Protein AF-A0A9P7MLF5-F1 (afdb_monomer_lite)

Structure (mmCIF, N/CA/C/O backbone):
data_AF-A0A9P7MLF5-F1
#
_entry.id   AF-A0A9P7MLF5-F1
#
loop_
_atom_site.group_PDB
_atom_site.id
_atom_site.type_symbol
_atom_site.label_atom_id
_atom_site.label_alt_id
_atom_site.label_comp_id
_atom_site.label_asym_id
_atom_site.label_entity_id
_atom_site.label_seq_id
_atom_site.pdbx_PDB_ins_code
_atom_site.Cartn_x
_atom_site.Cartn_y
_atom_site.Cartn_z
_atom_site.occupancy
_atom_site.B_iso_or_equiv
_atom_site.auth_seq_id
_atom_site.auth_comp_id
_atom_site.auth_asym_id
_atom_site.auth_atom_id
_atom_site.pdbx_PDB_model_num
ATOM 1 N N . MET A 1 1 ? 9.397 6.326 -0.509 1.00 71.06 1 MET A N 1
ATOM 2 C CA . MET A 1 1 ? 10.516 5.544 -1.077 1.00 71.06 1 MET A CA 1
ATOM 3 C C . MET A 1 1 ? 10.529 5.692 -2.581 1.00 71.06 1 MET A C 1
ATOM 5 O O . MET A 1 1 ? 9.468 5.916 -3.153 1.00 71.06 1 MET A O 1
ATOM 9 N N . GLY A 1 2 ? 11.718 5.651 -3.181 1.00 82.69 2 GLY A N 1
ATOM 10 C CA . GLY A 1 2 ? 11.909 5.789 -4.627 1.00 82.69 2 GLY A CA 1
ATOM 11 C C . GLY A 1 2 ? 11.682 4.491 -5.404 1.00 82.69 2 GLY A C 1
ATOM 12 O O . GLY A 1 2 ? 11.278 3.477 -4.840 1.00 82.69 2 GLY A O 1
ATOM 13 N N . GLU A 1 3 ? 11.962 4.553 -6.701 1.00 90.12 3 GLU A N 1
ATOM 14 C CA . GLU A 1 3 ? 11.941 3.413 -7.622 1.00 90.12 3 GLU A CA 1
ATOM 15 C C . GLU A 1 3 ? 13.164 2.504 -7.415 1.00 90.12 3 GLU A C 1
ATOM 17 O O . GLU A 1 3 ? 14.196 2.950 -6.905 1.00 90.12 3 GLU A O 1
ATOM 22 N N . VAL A 1 4 ? 13.046 1.236 -7.823 1.00 92.56 4 VAL A N 1
ATOM 23 C CA . VAL A 1 4 ? 14.168 0.288 -7.851 1.00 92.56 4 VAL A CA 1
ATOM 24 C C . VAL A 1 4 ? 14.971 0.516 -9.125 1.00 92.56 4 VAL A C 1
ATOM 26 O O . VAL A 1 4 ? 14.414 0.526 -10.224 1.00 92.56 4 VAL A O 1
ATOM 29 N N . CYS A 1 5 ? 16.282 0.682 -8.978 1.00 93.00 5 CYS A N 1
ATOM 30 C CA . CYS A 1 5 ? 17.206 0.802 -10.101 1.00 93.00 5 CYS A CA 1
ATOM 31 C C . CYS A 1 5 ? 18.042 -0.468 -10.253 1.00 93.00 5 CYS A C 1
ATOM 33 O O . CYS A 1 5 ? 18.137 -1.290 -9.346 1.00 93.00 5 CYS A O 1
ATOM 35 N N . VAL A 1 6 ? 18.660 -0.614 -11.421 1.00 93.94 6 VAL A N 1
ATOM 36 C CA . VAL A 1 6 ? 19.545 -1.734 -11.735 1.00 93.94 6 VAL A CA 1
ATOM 37 C C . VAL A 1 6 ? 20.962 -1.206 -11.907 1.00 93.94 6 VAL A C 1
ATOM 39 O O . VAL A 1 6 ? 21.232 -0.428 -12.828 1.00 93.94 6 VAL A O 1
ATOM 42 N N . THR A 1 7 ? 21.872 -1.670 -11.056 1.00 92.75 7 THR A N 1
ATOM 43 C CA . THR A 1 7 ? 23.307 -1.423 -11.164 1.00 92.75 7 THR A CA 1
ATOM 44 C C . THR A 1 7 ? 23.978 -2.591 -11.879 1.00 92.75 7 THR A C 1
ATOM 46 O O . THR A 1 7 ? 23.918 -3.741 -11.445 1.00 92.75 7 THR A O 1
ATOM 49 N N . TYR A 1 8 ? 24.645 -2.280 -12.988 1.00 93.44 8 TYR A N 1
ATOM 50 C CA . TYR A 1 8 ? 25.419 -3.224 -13.790 1.00 93.44 8 TYR A CA 1
ATOM 51 C C . TYR A 1 8 ? 26.762 -2.604 -14.188 1.00 93.44 8 TYR A C 1
ATOM 53 O O . TYR A 1 8 ? 26.965 -1.387 -14.100 1.00 93.44 8 TYR A O 1
ATOM 61 N N . ALA A 1 9 ? 27.702 -3.447 -14.615 1.00 92.25 9 ALA A N 1
ATOM 62 C CA . ALA A 1 9 ? 29.042 -3.005 -14.968 1.00 92.25 9 ALA A CA 1
ATOM 63 C C . ALA A 1 9 ? 29.028 -2.060 -16.179 1.00 92.25 9 ALA A C 1
ATOM 65 O O . ALA A 1 9 ? 28.171 -2.127 -17.064 1.00 92.25 9 ALA A O 1
ATOM 66 N N . ARG A 1 10 ? 30.014 -1.159 -16.248 1.00 91.38 10 ARG A N 1
ATOM 67 C CA . ARG A 1 10 ? 30.143 -0.242 -17.384 1.00 91.38 10 ARG A CA 1
ATOM 68 C C . ARG A 1 10 ? 30.296 -1.041 -18.682 1.00 91.38 10 ARG A C 1
ATOM 70 O O . ARG A 1 10 ? 31.186 -1.878 -18.800 1.00 91.38 10 ARG A O 1
ATOM 77 N N . ARG A 1 11 ? 29.472 -0.712 -19.683 1.00 89.12 11 ARG A N 1
ATOM 78 C CA . ARG A 1 11 ? 29.545 -1.332 -21.014 1.00 89.12 11 ARG A CA 1
ATOM 79 C C . ARG A 1 11 ? 30.960 -1.212 -21.589 1.00 89.12 11 ARG A C 1
ATOM 81 O O . ARG A 1 11 ? 31.536 -0.124 -21.572 1.00 89.12 11 ARG A O 1
ATOM 88 N N . ASN A 1 12 ? 31.459 -2.310 -22.153 1.00 90.19 12 ASN A N 1
ATOM 89 C CA . ASN A 1 12 ? 32.776 -2.432 -22.790 1.00 90.19 12 ASN A CA 1
ATOM 90 C C . ASN A 1 12 ? 33.989 -2.289 -21.846 1.00 90.19 12 ASN A C 1
ATOM 92 O O . ASN A 1 12 ? 35.092 -2.028 -22.325 1.00 90.19 12 ASN A O 1
ATOM 96 N N . ASP A 1 13 ? 33.821 -2.464 -20.531 1.00 94.69 13 ASP A N 1
ATOM 97 C CA . ASP A 1 13 ? 34.936 -2.513 -19.578 1.00 94.69 13 ASP A CA 1
ATOM 98 C C . ASP A 1 13 ? 35.000 -3.861 -18.846 1.00 94.69 13 ASP A C 1
ATOM 100 O O . ASP A 1 13 ? 34.416 -4.046 -17.778 1.00 94.69 13 ASP A O 1
ATOM 104 N N . VAL A 1 14 ? 35.785 -4.782 -19.409 1.00 93.69 14 VAL A N 1
ATOM 105 C CA . VAL A 1 14 ? 35.956 -6.155 -18.902 1.00 93.69 14 VAL A CA 1
ATOM 106 C C . VAL A 1 14 ? 36.469 -6.179 -17.459 1.00 93.69 14 VAL A C 1
ATOM 108 O O . VAL A 1 14 ? 36.126 -7.072 -16.690 1.00 93.69 14 VAL A O 1
ATOM 111 N N . LYS A 1 15 ? 37.283 -5.196 -17.048 1.00 94.94 15 LYS A N 1
ATOM 112 C CA . LYS A 1 15 ? 37.818 -5.165 -15.677 1.00 94.94 15 LYS A CA 1
ATOM 113 C C . LYS A 1 15 ? 36.719 -4.884 -14.659 1.00 94.94 15 LYS A C 1
ATOM 115 O O . LYS A 1 15 ? 36.704 -5.497 -13.596 1.00 94.94 15 LYS A O 1
ATOM 120 N N . SER A 1 16 ? 35.823 -3.962 -14.996 1.00 93.62 16 SER A N 1
ATOM 121 C CA . SER A 1 16 ? 34.679 -3.607 -14.158 1.00 93.62 16 SER A CA 1
ATOM 122 C C . SER A 1 16 ? 33.642 -4.729 -14.130 1.00 93.62 16 SER A C 1
ATOM 124 O O . SER A 1 16 ? 33.065 -4.985 -13.081 1.00 93.62 16 SER A O 1
ATOM 126 N N . GLU A 1 17 ? 33.442 -5.424 -15.252 1.00 92.31 17 GLU A N 1
ATOM 127 C CA . GLU A 1 17 ? 32.552 -6.586 -15.356 1.00 92.31 17 GLU A CA 1
ATOM 128 C C . GLU A 1 17 ? 32.994 -7.732 -14.444 1.00 92.31 17 GLU A C 1
ATOM 130 O O . GLU A 1 17 ? 32.223 -8.168 -13.595 1.00 92.31 17 GLU A O 1
ATOM 135 N N . VAL A 1 18 ? 34.266 -8.138 -14.520 1.00 93.88 18 VAL A N 1
ATOM 136 C CA . VAL A 1 18 ? 34.814 -9.201 -13.660 1.00 93.88 18 VAL A CA 1
ATOM 137 C C . VAL A 1 18 ? 34.769 -8.811 -12.179 1.00 93.88 18 VAL A C 1
ATOM 139 O O . VAL A 1 18 ? 34.472 -9.651 -11.334 1.00 93.88 18 VAL A O 1
ATOM 142 N N . ALA A 1 19 ? 35.053 -7.546 -11.849 1.00 95.19 19 ALA A N 1
ATOM 143 C CA . ALA A 1 19 ? 35.044 -7.070 -10.465 1.00 95.19 19 ALA A CA 1
ATOM 144 C C . ALA A 1 19 ? 33.632 -6.985 -9.865 1.00 95.19 19 ALA A C 1
ATOM 146 O O . ALA A 1 19 ? 33.453 -7.260 -8.681 1.00 95.19 19 ALA A O 1
ATOM 147 N N . LEU A 1 20 ? 32.635 -6.585 -10.660 1.00 94.06 20 LEU A N 1
ATOM 148 C CA . LEU A 1 20 ? 31.249 -6.547 -10.203 1.00 94.06 20 LEU A CA 1
ATOM 149 C C . LEU A 1 20 ? 30.671 -7.959 -10.099 1.00 94.06 20 LEU A C 1
ATOM 151 O O . LEU A 1 20 ? 30.023 -8.267 -9.106 1.00 94.06 20 LEU A O 1
ATOM 155 N N . SER A 1 21 ? 30.952 -8.813 -11.085 1.00 93.75 21 SER A N 1
ATOM 156 C CA . SER A 1 21 ? 30.548 -10.218 -11.082 1.00 93.75 21 SER A CA 1
ATOM 157 C C . SER A 1 21 ? 31.060 -10.923 -9.826 1.00 93.75 21 SER A C 1
ATOM 159 O O . SER A 1 21 ? 30.269 -11.452 -9.050 1.00 93.75 21 SER A O 1
ATOM 161 N N . SER A 1 22 ? 32.361 -10.825 -9.524 1.00 94.88 22 SER A N 1
ATOM 162 C CA . SER A 1 22 ? 32.921 -11.456 -8.322 1.00 94.88 22 SER A CA 1
ATOM 163 C C . SER A 1 22 ? 32.289 -10.952 -7.021 1.00 94.88 22 SER A C 1
ATOM 165 O O . SER A 1 22 ? 32.126 -11.732 -6.085 1.00 94.88 22 SER A O 1
ATOM 167 N N . LEU A 1 23 ? 31.892 -9.676 -6.963 1.00 95.00 23 LEU A N 1
ATOM 168 C CA . LEU A 1 23 ? 31.154 -9.122 -5.830 1.00 95.00 23 LEU A CA 1
ATOM 169 C C . LEU A 1 23 ? 29.734 -9.699 -5.729 1.00 95.00 23 LEU A C 1
ATOM 171 O O . LEU A 1 23 ? 29.320 -10.066 -4.634 1.00 95.00 23 LEU A O 1
ATOM 175 N N . ILE A 1 24 ? 28.997 -9.782 -6.840 1.00 95.81 24 ILE A N 1
ATOM 176 C CA . ILE A 1 24 ? 27.631 -10.331 -6.880 1.00 95.81 24 ILE A CA 1
ATOM 177 C C . ILE A 1 24 ? 27.639 -11.798 -6.445 1.00 95.81 24 ILE A C 1
ATOM 179 O O . ILE A 1 24 ? 26.867 -12.172 -5.564 1.00 95.81 24 ILE A O 1
ATOM 183 N N . TRP A 1 25 ? 28.550 -12.598 -7.003 1.00 95.12 25 TRP A N 1
ATOM 184 C CA . TRP A 1 25 ? 28.729 -14.001 -6.631 1.00 95.12 25 TRP A CA 1
ATOM 185 C C . TRP A 1 25 ? 29.068 -14.153 -5.145 1.00 95.12 25 TRP A C 1
ATOM 187 O O . TRP A 1 25 ? 28.426 -14.937 -4.453 1.00 95.12 25 TRP A O 1
ATOM 197 N N . ALA A 1 26 ? 29.998 -13.348 -4.620 1.00 96.38 26 ALA A N 1
ATOM 198 C CA . ALA A 1 26 ? 30.347 -13.386 -3.200 1.00 96.38 26 ALA A CA 1
ATOM 199 C C . ALA A 1 26 ? 29.168 -13.011 -2.284 1.00 96.38 26 ALA A C 1
ATOM 201 O O . ALA A 1 26 ? 28.983 -13.630 -1.239 1.00 96.38 26 ALA A O 1
ATOM 202 N N . LEU A 1 27 ? 28.365 -12.008 -2.656 1.00 95.69 27 LEU A N 1
ATOM 203 C CA . LEU A 1 27 ? 27.171 -11.626 -1.895 1.00 95.69 27 LEU A CA 1
ATOM 204 C C . LEU A 1 27 ? 26.114 -12.736 -1.908 1.00 95.69 27 LEU A C 1
ATOM 206 O O . LEU A 1 27 ? 25.504 -12.997 -0.873 1.00 95.69 27 LEU A O 1
ATOM 210 N N . LEU A 1 28 ? 25.934 -13.404 -3.050 1.00 94.69 28 LEU A N 1
ATOM 211 C CA . LEU A 1 28 ? 24.985 -14.504 -3.191 1.00 94.69 28 LEU A CA 1
ATOM 212 C C . LEU A 1 28 ? 25.414 -15.735 -2.378 1.00 94.69 28 LEU A C 1
ATOM 214 O O . LEU A 1 28 ? 24.606 -16.278 -1.633 1.00 94.69 28 LEU A O 1
ATOM 218 N N . GLU A 1 29 ? 26.686 -16.138 -2.465 1.00 95.75 29 GLU A N 1
ATOM 219 C CA . GLU A 1 29 ? 27.239 -17.271 -1.704 1.00 95.75 29 GLU A CA 1
ATOM 220 C C . GLU A 1 29 ? 27.172 -17.059 -0.186 1.00 95.75 29 GLU A C 1
ATOM 222 O O . GLU A 1 29 ? 26.998 -18.012 0.572 1.00 95.75 29 GLU A O 1
ATOM 227 N N . LEU A 1 30 ? 27.316 -15.810 0.265 1.00 96.75 30 LEU A N 1
ATOM 228 C CA . LEU A 1 30 ? 27.252 -15.435 1.678 1.00 96.75 30 LEU A CA 1
ATOM 229 C C . LEU A 1 30 ? 25.836 -15.084 2.156 1.00 96.75 30 LEU A C 1
ATOM 231 O O . LEU A 1 30 ? 25.696 -14.622 3.291 1.00 96.75 30 LEU A O 1
ATOM 235 N N . GLU A 1 31 ? 24.816 -15.226 1.302 1.00 95.38 31 GLU A N 1
ATOM 236 C CA . GLU A 1 31 ? 23.424 -14.829 1.575 1.00 95.38 31 GLU A CA 1
ATOM 237 C C . GLU A 1 31 ? 23.328 -13.413 2.183 1.00 95.38 31 GLU A C 1
ATOM 239 O O . GLU A 1 31 ? 22.585 -13.143 3.129 1.00 95.38 31 GLU A O 1
ATOM 244 N N . SER A 1 32 ? 24.154 -12.499 1.669 1.00 95.38 32 SER A N 1
ATOM 245 C CA . SER A 1 32 ? 24.394 -11.180 2.248 1.00 95.38 32 SER A CA 1
ATOM 246 C C . SER A 1 32 ? 24.001 -10.060 1.288 1.00 95.38 32 SER A C 1
ATOM 248 O O . SER A 1 32 ? 24.149 -10.160 0.073 1.00 95.38 32 SER A O 1
ATOM 250 N N . TYR A 1 33 ? 23.561 -8.936 1.854 1.00 95.94 33 TYR A N 1
ATOM 251 C CA . TYR A 1 33 ? 23.259 -7.709 1.116 1.00 95.94 33 TYR A CA 1
ATOM 252 C C . TYR A 1 33 ? 24.242 -6.603 1.478 1.00 95.94 33 TYR A C 1
ATOM 254 O O . TYR A 1 33 ? 24.722 -6.526 2.611 1.00 95.94 33 TYR A O 1
ATOM 262 N N . ALA A 1 34 ? 24.509 -5.706 0.531 1.00 95.69 34 ALA A N 1
ATOM 263 C CA . ALA A 1 34 ? 25.329 -4.529 0.790 1.00 95.69 34 ALA A CA 1
ATOM 264 C C . ALA A 1 34 ? 24.454 -3.286 0.980 1.00 95.69 34 ALA A C 1
ATOM 266 O O . ALA A 1 34 ? 23.443 -3.113 0.308 1.00 95.69 34 ALA A O 1
ATOM 267 N N . VAL A 1 35 ? 24.859 -2.393 1.880 1.00 96.75 35 VAL A N 1
ATOM 268 C CA . VAL A 1 35 ? 24.239 -1.072 2.031 1.00 96.75 35 VAL A CA 1
ATOM 269 C C . VAL A 1 35 ? 25.172 -0.037 1.426 1.00 96.75 35 VAL A C 1
ATOM 271 O O . VAL A 1 35 ? 26.348 0.033 1.785 1.00 96.75 35 VAL A O 1
ATOM 274 N N . ALA A 1 36 ? 24.651 0.772 0.510 1.00 95.38 36 ALA A N 1
ATOM 275 C CA . ALA A 1 36 ? 25.420 1.769 -0.211 1.00 95.38 36 ALA A CA 1
ATOM 276 C C . ALA A 1 36 ? 24.756 3.145 -0.165 1.00 95.38 36 ALA A C 1
ATOM 278 O O . ALA A 1 36 ? 23.544 3.294 -0.026 1.00 95.38 36 ALA A O 1
ATOM 279 N N . ARG A 1 37 ? 25.586 4.176 -0.313 1.00 95.00 37 ARG A N 1
ATOM 280 C CA . ARG A 1 37 ? 25.146 5.550 -0.542 1.00 95.00 37 ARG A CA 1
ATOM 281 C C . ARG A 1 37 ? 25.251 5.837 -2.032 1.00 95.00 37 ARG A C 1
ATOM 283 O O . ARG A 1 37 ? 26.357 5.817 -2.571 1.00 95.00 37 ARG A O 1
ATOM 290 N N . ILE A 1 38 ? 24.135 6.171 -2.671 1.00 93.19 38 ILE A N 1
ATOM 291 C CA . ILE A 1 38 ? 24.091 6.520 -4.091 1.00 93.19 38 ILE A CA 1
ATOM 292 C C . ILE A 1 38 ? 23.711 7.990 -4.281 1.00 93.19 38 ILE A C 1
ATOM 294 O O . ILE A 1 38 ? 22.779 8.509 -3.670 1.00 93.19 38 ILE A O 1
ATOM 298 N N . VAL A 1 39 ? 24.455 8.679 -5.145 1.00 93.94 39 VAL A N 1
ATOM 299 C CA . VAL A 1 39 ? 24.187 10.061 -5.557 1.00 93.94 39 VAL A CA 1
ATOM 300 C C . VAL A 1 39 ? 24.172 10.077 -7.078 1.00 93.94 39 VAL A C 1
ATOM 302 O O . VAL A 1 39 ? 25.211 9.976 -7.721 1.00 93.94 39 VAL A O 1
ATOM 305 N N . THR A 1 40 ? 22.977 10.148 -7.664 1.00 89.94 40 THR A N 1
ATOM 306 C CA . THR A 1 40 ? 22.825 9.986 -9.125 1.00 89.94 40 THR A CA 1
ATOM 307 C C . THR A 1 40 ? 23.376 11.157 -9.944 1.00 89.94 40 THR A C 1
ATOM 309 O O . THR A 1 40 ? 23.804 10.957 -11.078 1.00 89.94 40 THR A O 1
ATOM 312 N N . LYS A 1 41 ? 23.348 12.381 -9.406 1.00 93.44 41 LYS A N 1
ATOM 313 C CA . LYS A 1 41 ? 23.839 13.603 -10.060 1.00 93.44 41 LYS A CA 1
ATOM 314 C C . LYS A 1 41 ? 24.381 14.565 -9.014 1.00 93.44 41 LYS A C 1
ATOM 316 O O . LYS A 1 41 ? 23.945 14.522 -7.865 1.00 93.44 41 LYS A O 1
ATOM 321 N N . ASP A 1 42 ? 25.280 15.446 -9.438 1.00 94.12 42 ASP A N 1
ATOM 322 C CA . ASP A 1 42 ? 25.742 16.541 -8.591 1.00 94.12 42 ASP A CA 1
ATOM 323 C C . ASP A 1 42 ? 24.560 17.427 -8.160 1.00 94.12 42 ASP A C 1
ATOM 325 O O . ASP A 1 42 ? 23.645 17.686 -8.946 1.00 94.12 42 ASP A O 1
ATOM 329 N N . GLY A 1 43 ? 24.549 17.819 -6.887 1.00 91.56 43 GLY A N 1
ATOM 330 C CA . GLY A 1 43 ? 23.466 18.587 -6.266 1.00 91.56 43 GLY A CA 1
ATOM 331 C C . GLY A 1 43 ? 22.159 17.831 -5.987 1.00 91.56 43 GLY A C 1
ATOM 332 O O . GLY A 1 43 ? 21.237 18.442 -5.455 1.00 91.56 43 GLY A O 1
ATOM 333 N N . LYS A 1 44 ? 22.045 16.534 -6.314 1.00 93.25 44 LYS A N 1
ATOM 334 C CA . LYS A 1 44 ? 20.883 15.721 -5.914 1.00 93.25 44 LYS A CA 1
ATOM 335 C C . LYS A 1 44 ? 21.102 15.107 -4.534 1.00 93.25 44 LYS A C 1
ATOM 337 O O . LYS A 1 44 ? 22.220 14.716 -4.194 1.00 93.25 44 LYS A O 1
ATOM 342 N N . ASP A 1 45 ? 20.019 14.979 -3.777 1.00 90.94 45 ASP A N 1
ATOM 343 C CA . ASP A 1 45 ? 20.062 14.402 -2.439 1.00 90.94 45 ASP A CA 1
ATOM 344 C C . ASP A 1 45 ? 20.620 12.968 -2.460 1.00 90.94 45 ASP A C 1
ATOM 346 O O . ASP A 1 45 ? 20.283 12.176 -3.355 1.00 90.94 45 ASP A O 1
ATOM 350 N N . PRO A 1 46 ? 21.503 12.619 -1.506 1.00 92.56 46 PRO A N 1
ATOM 351 C CA . PRO A 1 46 ? 22.019 11.267 -1.383 1.00 92.56 46 PRO A CA 1
ATOM 352 C C . PRO A 1 46 ? 20.908 10.308 -0.967 1.00 92.56 46 PRO A C 1
ATOM 354 O O . PRO A 1 46 ? 20.133 10.594 -0.060 1.00 92.56 46 PRO A O 1
ATOM 357 N N . LEU A 1 47 ? 20.880 9.138 -1.593 1.00 92.69 47 LEU A N 1
ATOM 358 C CA . LEU A 1 47 ? 19.979 8.052 -1.235 1.00 92.69 47 LEU A CA 1
ATOM 359 C C . LEU A 1 47 ? 20.774 6.948 -0.542 1.00 92.69 47 LEU A C 1
ATOM 361 O O . LEU A 1 47 ? 21.891 6.619 -0.955 1.00 92.69 47 LEU A O 1
ATOM 365 N N . LEU A 1 48 ? 20.193 6.374 0.505 1.00 94.69 48 LEU A N 1
ATOM 366 C CA . LEU A 1 48 ? 20.662 5.123 1.081 1.00 94.69 48 LEU A CA 1
ATOM 367 C C . LEU A 1 48 ? 19.955 3.980 0.348 1.00 94.69 48 LEU A C 1
ATOM 369 O O . LEU A 1 48 ? 18.731 3.993 0.239 1.00 94.69 48 LEU A O 1
ATOM 373 N N . VAL A 1 49 ? 20.707 3.020 -0.181 1.00 96.00 49 VAL A N 1
ATOM 374 C CA . VAL A 1 49 ? 20.161 1.887 -0.938 1.00 96.00 49 VAL A CA 1
ATOM 375 C C . VAL A 1 49 ? 20.708 0.566 -0.414 1.00 96.00 49 VAL A C 1
ATOM 377 O O . VAL A 1 49 ? 21.862 0.475 0.006 1.00 96.00 49 VAL A O 1
ATOM 380 N N . LEU A 1 50 ? 19.865 -0.457 -0.448 1.00 96.44 50 LEU A N 1
ATOM 381 C CA . LEU A 1 50 ? 20.236 -1.854 -0.312 1.00 96.44 50 LEU A CA 1
ATOM 382 C C . LEU A 1 50 ? 20.559 -2.395 -1.705 1.00 96.44 50 LEU A C 1
ATOM 384 O O . LEU A 1 50 ? 19.758 -2.236 -2.620 1.00 96.44 50 LEU A O 1
ATOM 388 N N . LEU A 1 51 ? 21.717 -3.025 -1.853 1.00 96.00 51 LEU A N 1
ATOM 389 C CA . LEU A 1 51 ? 22.156 -3.683 -3.075 1.00 96.00 51 LEU A CA 1
ATOM 390 C C . LEU A 1 51 ? 21.841 -5.175 -2.963 1.00 96.00 51 LEU A C 1
ATOM 392 O O . LEU A 1 51 ? 22.483 -5.894 -2.191 1.00 96.00 51 LEU A O 1
ATOM 396 N N . MET A 1 52 ? 20.842 -5.617 -3.723 1.00 96.25 52 MET A N 1
ATOM 397 C CA . MET A 1 52 ? 20.401 -7.011 -3.771 1.00 96.25 52 MET A CA 1
ATOM 398 C C . MET A 1 52 ? 21.036 -7.731 -4.973 1.00 96.25 52 MET A C 1
ATOM 400 O O . MET A 1 52 ? 20.765 -7.315 -6.101 1.00 96.25 52 MET A O 1
ATOM 404 N N . PRO A 1 53 ? 21.872 -8.773 -4.770 1.00 95.94 53 PRO A N 1
ATOM 405 C CA . PRO A 1 53 ? 22.474 -9.534 -5.864 1.00 95.94 53 PRO A CA 1
ATOM 406 C C . PRO A 1 53 ? 21.424 -10.358 -6.603 1.00 95.94 53 PRO A C 1
ATOM 408 O O . PRO A 1 53 ? 20.566 -10.987 -5.987 1.00 95.94 53 PRO A O 1
ATOM 411 N N . HIS A 1 54 ? 21.515 -10.366 -7.930 1.00 93.75 54 HIS A N 1
ATOM 412 C CA . HIS A 1 54 ? 20.662 -11.172 -8.788 1.00 93.75 54 HIS A CA 1
ATOM 413 C C . HIS A 1 54 ? 21.452 -11.713 -9.979 1.00 93.75 54 HIS A C 1
ATOM 415 O O . HIS A 1 54 ? 22.184 -10.971 -10.640 1.00 93.75 54 HIS A O 1
ATOM 421 N N . ILE A 1 55 ? 21.297 -13.012 -10.238 1.00 92.50 55 ILE A N 1
ATOM 422 C CA . ILE A 1 55 ? 21.995 -13.733 -11.301 1.00 92.50 55 ILE A CA 1
ATOM 423 C C . ILE A 1 55 ? 20.962 -14.458 -12.158 1.00 92.50 55 ILE A C 1
ATOM 425 O O . ILE A 1 55 ? 20.254 -15.345 -11.690 1.00 92.50 55 ILE A O 1
ATOM 429 N N . GLU A 1 56 ? 20.930 -14.101 -13.432 1.00 89.06 56 GLU A N 1
ATOM 430 C CA . GLU A 1 56 ? 20.250 -14.808 -14.508 1.00 89.06 56 GLU A CA 1
ATOM 431 C C . GLU A 1 56 ? 21.283 -15.336 -15.518 1.00 89.06 56 GLU A C 1
ATOM 433 O O . GLU A 1 56 ? 22.380 -14.783 -15.621 1.00 89.06 56 GLU A O 1
ATOM 438 N N . PRO A 1 57 ? 20.948 -16.360 -16.330 1.00 83.81 57 PRO A N 1
ATOM 439 C CA . PRO A 1 57 ? 21.898 -17.014 -17.237 1.00 83.81 57 PRO A CA 1
ATOM 440 C C . PRO A 1 57 ? 22.676 -16.079 -18.177 1.00 83.81 57 PRO A C 1
ATOM 442 O O . PRO A 1 57 ? 23.787 -16.408 -18.580 1.00 83.81 57 PRO A O 1
ATOM 445 N N . ASN A 1 58 ? 22.100 -14.926 -18.527 1.00 84.31 58 ASN A N 1
ATOM 446 C CA . ASN A 1 58 ? 22.709 -13.940 -19.424 1.00 84.31 58 ASN A CA 1
ATOM 447 C C . ASN A 1 58 ? 22.914 -12.567 -18.762 1.00 84.31 58 ASN A C 1
ATOM 449 O O . ASN A 1 58 ? 23.242 -11.602 -19.456 1.00 84.31 58 ASN A O 1
ATOM 453 N N . PHE A 1 59 ? 22.647 -12.443 -17.460 1.00 85.75 59 PHE A N 1
ATOM 454 C CA . PHE A 1 59 ? 22.531 -11.144 -16.814 1.00 85.75 59 PHE A CA 1
ATOM 455 C C . PHE A 1 59 ? 22.835 -11.205 -15.315 1.00 85.75 59 PHE A C 1
ATOM 457 O O . PHE A 1 59 ? 22.131 -11.849 -14.548 1.00 85.75 59 PHE A O 1
ATOM 464 N N . GLU A 1 60 ? 23.865 -10.478 -14.890 1.00 90.94 60 GLU A N 1
ATOM 465 C CA . GLU A 1 60 ? 24.218 -10.302 -13.481 1.00 90.94 60 GLU A CA 1
ATOM 466 C C . GLU A 1 60 ? 24.033 -8.832 -13.102 1.00 90.94 60 GLU A C 1
ATOM 468 O O . GLU A 1 60 ? 24.540 -7.933 -13.786 1.00 90.94 60 GLU A O 1
ATOM 473 N N . CYS A 1 61 ? 23.314 -8.566 -12.013 1.00 93.81 61 CYS A N 1
ATOM 474 C CA . CYS A 1 61 ? 23.106 -7.203 -11.541 1.00 93.81 61 CYS A CA 1
ATOM 475 C C . CYS A 1 61 ? 22.966 -7.097 -10.022 1.00 93.81 61 CYS A C 1
ATOM 477 O O . CYS A 1 61 ? 22.801 -8.080 -9.297 1.00 93.81 61 CYS A O 1
ATOM 479 N N . LEU A 1 62 ? 23.028 -5.852 -9.552 1.00 95.62 62 LEU A N 1
ATOM 480 C CA . LEU A 1 62 ? 22.581 -5.459 -8.224 1.00 95.62 62 LEU A CA 1
ATOM 481 C C . LEU A 1 62 ? 21.322 -4.608 -8.378 1.00 95.62 62 LEU A C 1
ATOM 483 O O . LEU A 1 62 ? 21.333 -3.615 -9.108 1.00 95.62 62 LEU A O 1
ATOM 487 N N . TYR A 1 63 ? 20.247 -4.974 -7.689 1.00 95.62 63 TYR A N 1
ATOM 488 C CA . TYR A 1 63 ? 19.082 -4.106 -7.563 1.00 95.62 63 TYR A CA 1
ATOM 489 C C . TYR A 1 63 ? 19.315 -3.091 -6.449 1.00 95.62 63 TYR A C 1
ATOM 491 O O . TYR A 1 63 ? 19.586 -3.472 -5.310 1.00 95.62 63 TYR A O 1
ATOM 499 N N . ASP A 1 64 ? 19.171 -1.810 -6.775 1.00 95.06 64 ASP A N 1
ATOM 500 C CA . ASP A 1 64 ? 19.285 -0.704 -5.832 1.00 95.06 64 ASP A CA 1
ATOM 501 C C . ASP A 1 64 ? 17.902 -0.424 -5.231 1.00 95.06 64 ASP A C 1
ATOM 503 O O . ASP A 1 64 ? 17.063 0.248 -5.840 1.00 95.06 64 ASP A O 1
ATOM 507 N N . VAL A 1 65 ? 17.651 -0.941 -4.031 1.00 95.81 65 VAL A N 1
ATOM 508 C CA . VAL A 1 65 ? 16.383 -0.750 -3.317 1.00 95.81 65 VAL A CA 1
ATOM 509 C C . VAL A 1 65 ? 16.541 0.385 -2.298 1.00 95.81 65 VAL A C 1
ATOM 511 O O . VAL A 1 65 ? 17.336 0.251 -1.367 1.00 95.81 65 VAL A O 1
ATOM 514 N N . PRO A 1 66 ? 15.822 1.515 -2.423 1.00 94.81 66 PRO A N 1
ATOM 515 C CA . PRO A 1 66 ? 15.966 2.642 -1.502 1.00 94.81 66 PRO A CA 1
ATOM 516 C C . PRO A 1 66 ? 15.505 2.291 -0.084 1.00 94.81 66 PRO A C 1
ATOM 518 O O . PRO A 1 66 ? 14.391 1.808 0.121 1.00 94.81 66 PRO A O 1
ATOM 521 N N . LEU A 1 67 ? 16.362 2.581 0.896 1.00 94.81 67 LEU A N 1
ATOM 522 C CA . LEU A 1 67 ? 16.102 2.383 2.318 1.00 94.81 67 LEU A CA 1
ATOM 523 C C . LEU A 1 67 ? 15.524 3.654 2.967 1.00 94.81 67 LEU A C 1
ATOM 525 O O . LEU A 1 67 ? 15.880 4.761 2.554 1.00 94.81 67 LEU A O 1
ATOM 529 N N . PRO A 1 68 ? 14.666 3.511 3.998 1.00 94.31 68 PRO A N 1
ATOM 530 C CA . PRO A 1 68 ? 14.194 4.640 4.796 1.00 94.31 68 PRO A CA 1
ATOM 531 C C . PRO A 1 68 ? 15.321 5.372 5.510 1.00 94.31 68 PRO A C 1
ATOM 533 O O . PRO A 1 68 ? 16.214 4.741 6.081 1.00 94.31 68 PRO A O 1
ATOM 536 N N . PHE A 1 69 ? 15.196 6.695 5.588 1.00 92.00 69 PHE A N 1
ATOM 537 C CA . PHE A 1 69 ? 15.886 7.478 6.605 1.00 92.00 69 PHE A CA 1
ATOM 538 C C . PHE A 1 69 ? 15.120 7.460 7.933 1.00 92.00 69 PHE A C 1
ATOM 540 O O . PHE A 1 69 ? 13.978 7.002 8.018 1.00 92.00 69 PHE A O 1
ATOM 547 N N . ALA A 1 70 ? 15.752 7.955 8.999 1.00 92.75 70 ALA A N 1
ATOM 548 C CA . ALA A 1 70 ? 15.148 7.979 10.330 1.00 92.75 70 ALA A CA 1
ATOM 549 C C . ALA A 1 70 ? 13.858 8.819 10.366 1.00 92.75 70 ALA A C 1
ATOM 551 O O . ALA A 1 70 ? 12.925 8.493 11.095 1.00 92.75 70 ALA A O 1
ATOM 552 N N . GLU A 1 71 ? 13.791 9.864 9.545 1.00 91.00 71 GLU A N 1
ATOM 553 C CA . GLU A 1 71 ? 12.659 10.776 9.402 1.00 91.00 71 GLU A CA 1
ATOM 554 C C . GLU A 1 71 ? 11.468 10.139 8.664 1.00 91.00 71 GLU A C 1
ATOM 556 O O . GLU A 1 71 ? 10.326 10.558 8.862 1.00 91.00 71 GLU A O 1
ATOM 561 N N . ASP A 1 72 ? 11.710 9.109 7.844 1.00 92.00 72 ASP A N 1
ATOM 562 C CA . ASP A 1 72 ? 10.663 8.400 7.096 1.00 92.00 72 ASP A CA 1
ATOM 563 C C . ASP A 1 72 ? 9.898 7.392 7.971 1.00 92.00 72 ASP A C 1
ATOM 565 O O . ASP A 1 72 ? 8.763 7.011 7.660 1.00 92.00 72 ASP A O 1
ATOM 569 N N . VAL A 1 73 ? 10.506 6.932 9.070 1.00 92.94 73 VAL A N 1
ATOM 570 C CA . VAL A 1 73 ? 9.945 5.879 9.921 1.00 92.94 73 VAL A CA 1
ATOM 571 C C . VAL A 1 73 ? 8.916 6.462 10.889 1.00 92.94 73 VAL A C 1
ATOM 573 O O . VAL A 1 73 ? 9.237 7.178 11.835 1.00 92.94 73 VAL A O 1
ATOM 576 N N . ARG A 1 74 ? 7.648 6.083 10.703 1.00 92.69 74 ARG A N 1
ATOM 577 C CA . ARG A 1 74 ? 6.553 6.427 11.622 1.00 92.69 74 ARG A CA 1
ATOM 578 C C . ARG A 1 74 ? 6.252 5.257 12.552 1.00 92.69 74 ARG A C 1
ATOM 580 O O . ARG A 1 74 ? 5.590 4.297 12.165 1.00 92.69 74 ARG A O 1
ATOM 587 N N . ALA A 1 75 ? 6.721 5.346 13.793 1.00 92.31 75 ALA A N 1
ATOM 588 C CA . ALA A 1 75 ? 6.538 4.305 14.804 1.00 92.31 75 ALA A CA 1
ATOM 589 C C . ALA A 1 75 ? 5.144 4.367 15.464 1.00 92.31 75 ALA A C 1
ATOM 591 O O . ALA A 1 75 ? 5.007 4.694 16.646 1.00 92.31 75 ALA A O 1
ATOM 592 N N . TYR A 1 76 ? 4.094 4.064 14.698 1.00 93.94 76 TYR A N 1
ATOM 593 C CA . TYR A 1 76 ? 2.746 3.913 15.245 1.00 93.94 76 TYR A CA 1
ATOM 594 C C . TYR A 1 76 ? 2.653 2.655 16.111 1.00 93.94 76 TYR A C 1
ATOM 596 O O . TYR A 1 76 ? 3.077 1.570 15.715 1.00 93.94 76 TYR A O 1
ATOM 604 N N . LYS A 1 77 ? 2.077 2.801 17.304 1.00 91.12 77 LYS A N 1
ATOM 605 C CA . LYS A 1 77 ? 1.845 1.685 18.221 1.00 91.12 77 LYS A CA 1
ATOM 606 C C . LYS A 1 77 ? 0.445 1.138 17.986 1.00 91.12 77 LYS A C 1
ATOM 608 O O . LYS A 1 77 ? -0.535 1.829 18.255 1.00 91.12 77 LYS A O 1
ATOM 613 N N . PHE A 1 78 ? 0.367 -0.098 17.515 1.00 90.31 78 PHE A N 1
ATOM 614 C CA . PHE A 1 78 ? -0.886 -0.829 17.378 1.00 90.31 78 PHE A CA 1
ATOM 615 C C . PHE A 1 78 ? -0.994 -1.885 18.480 1.00 90.31 78 PHE A C 1
ATOM 617 O O . PHE A 1 78 ? 0.016 -2.514 18.812 1.00 90.31 78 PHE A O 1
ATOM 624 N N . PRO A 1 79 ? -2.187 -2.094 19.063 1.00 87.69 79 PRO A N 1
ATOM 625 C CA . PRO A 1 79 ? -2.421 -3.241 19.925 1.00 87.69 79 PRO A CA 1
ATOM 626 C C . PRO A 1 79 ? -2.173 -4.554 19.162 1.00 87.69 79 PRO A C 1
ATOM 628 O O . PRO A 1 79 ? -2.536 -4.640 17.985 1.00 87.69 79 PRO A O 1
ATOM 631 N N . PRO A 1 80 ? -1.580 -5.572 19.808 1.00 87.56 80 PRO A N 1
ATOM 632 C CA . PRO A 1 80 ? -1.450 -6.897 19.213 1.00 87.56 80 PRO A CA 1
ATOM 633 C C . PRO A 1 80 ? -2.830 -7.474 18.871 1.00 87.56 80 PRO A C 1
ATOM 635 O O . PRO A 1 80 ? -3.778 -7.329 19.641 1.00 87.56 80 PRO A O 1
ATOM 638 N N . LEU A 1 81 ? -2.946 -8.130 17.716 1.00 88.69 81 LEU A N 1
ATOM 639 C CA . LEU A 1 81 ? -4.190 -8.783 17.286 1.00 88.69 81 LEU A CA 1
ATOM 640 C C . LEU A 1 81 ? -4.317 -10.216 17.826 1.00 88.69 81 LEU A C 1
ATOM 642 O O . LEU A 1 81 ? -5.417 -10.752 17.880 1.00 88.69 81 LEU A O 1
ATOM 646 N N . ASP A 1 82 ? -3.205 -10.830 18.236 1.00 85.75 82 ASP A N 1
ATOM 647 C CA . ASP A 1 82 ? -3.127 -12.192 18.778 1.00 85.75 82 ASP A CA 1
ATOM 648 C C . ASP A 1 82 ? -3.434 -12.259 20.281 1.00 85.75 82 ASP A C 1
ATOM 650 O O . ASP A 1 82 ? -3.729 -13.329 20.815 1.00 85.75 82 ASP A O 1
ATOM 654 N N . LYS A 1 83 ? -3.347 -11.125 20.984 1.00 84.12 83 LYS A N 1
ATOM 655 C CA . LYS A 1 83 ? -3.492 -11.043 22.440 1.00 84.12 83 LYS A CA 1
ATOM 656 C C . LYS A 1 83 ? -4.298 -9.821 22.824 1.00 84.12 83 LYS A C 1
ATOM 658 O O . LYS A 1 83 ? -4.023 -8.716 22.373 1.00 84.12 83 LYS A O 1
ATOM 663 N N . VAL A 1 84 ? -5.230 -9.997 23.752 1.00 83.38 84 VAL A N 1
ATOM 664 C CA . VAL A 1 84 ? -5.941 -8.865 24.350 1.00 83.38 84 VAL A CA 1
ATOM 665 C C . VAL A 1 84 ? -5.275 -8.532 25.677 1.00 83.38 84 VAL A C 1
ATOM 667 O O . VAL A 1 84 ? -5.303 -9.335 26.609 1.00 83.38 84 VAL A O 1
ATOM 670 N N . MET A 1 85 ? -4.652 -7.356 25.742 1.00 79.88 85 MET A N 1
ATOM 671 C CA 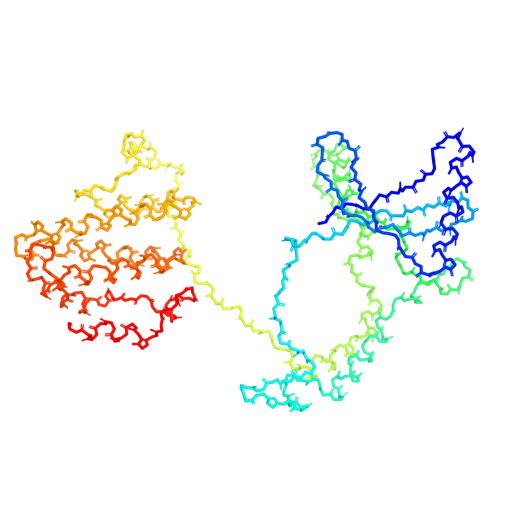. MET A 1 85 ? -4.092 -6.812 26.978 1.00 79.88 85 MET A CA 1
ATOM 672 C C . MET A 1 85 ? -5.154 -5.972 27.680 1.00 79.88 85 MET A C 1
ATOM 674 O O . MET A 1 85 ? -5.686 -5.021 27.104 1.00 79.88 85 MET A O 1
ATOM 678 N N . THR A 1 86 ? -5.476 -6.317 28.922 1.00 79.50 86 THR A N 1
ATOM 679 C CA . THR A 1 86 ? -6.322 -5.471 29.770 1.00 79.50 86 THR A CA 1
ATOM 680 C C . THR A 1 86 ? -5.530 -4.259 30.269 1.00 79.50 86 THR A C 1
ATOM 682 O O . THR A 1 86 ? -4.299 -4.243 30.246 1.00 79.50 86 THR A O 1
ATOM 685 N N . VAL A 1 87 ? -6.224 -3.237 30.782 1.00 77.81 87 VAL A N 1
ATOM 686 C CA . VAL A 1 87 ? -5.593 -2.046 31.394 1.00 77.81 87 VAL A CA 1
ATOM 687 C C . VAL A 1 87 ? -4.669 -2.423 32.569 1.00 77.81 87 VAL A C 1
ATOM 689 O O . VAL A 1 87 ? -3.747 -1.684 32.896 1.00 77.81 87 VAL A O 1
ATOM 692 N N . THR A 1 88 ? -4.876 -3.599 33.173 1.00 77.69 88 THR A N 1
ATOM 693 C CA . THR A 1 88 ? -4.064 -4.159 34.264 1.00 77.69 88 THR A CA 1
ATOM 694 C C . THR A 1 88 ? -2.839 -4.953 33.793 1.00 77.69 88 THR A C 1
ATOM 696 O O . THR A 1 88 ? -2.059 -5.402 34.627 1.00 77.69 88 THR A O 1
ATOM 699 N N . GLY A 1 89 ? -2.634 -5.111 32.479 1.00 77.88 89 GLY A N 1
ATOM 700 C CA . GLY A 1 89 ? -1.490 -5.823 31.898 1.00 77.88 89 GLY A CA 1
ATOM 701 C C . GLY A 1 89 ? -1.641 -7.346 31.829 1.00 77.88 89 GLY A C 1
ATOM 702 O O . GLY A 1 89 ? -0.695 -8.032 31.442 1.00 77.88 89 GLY A O 1
ATOM 703 N N . GLU A 1 90 ? -2.811 -7.892 32.167 1.00 80.06 90 GLU A N 1
ATOM 704 C CA . GLU A 1 90 ? -3.088 -9.323 32.026 1.00 80.06 90 GLU A CA 1
ATOM 705 C C . GLU A 1 90 ? -3.353 -9.672 30.555 1.00 80.06 90 GLU A C 1
ATOM 707 O O . GLU A 1 90 ? -4.029 -8.938 29.828 1.00 80.06 90 GLU A O 1
ATOM 712 N N . THR A 1 91 ? -2.796 -10.799 30.105 1.00 82.38 91 THR A N 1
ATOM 713 C CA . THR A 1 91 ? -2.934 -11.274 28.724 1.00 82.38 91 THR A CA 1
ATOM 714 C C . THR A 1 91 ? -4.058 -12.298 28.640 1.00 82.38 91 THR A C 1
ATOM 716 O O . THR A 1 91 ? -3.972 -13.393 29.192 1.00 82.38 91 THR A 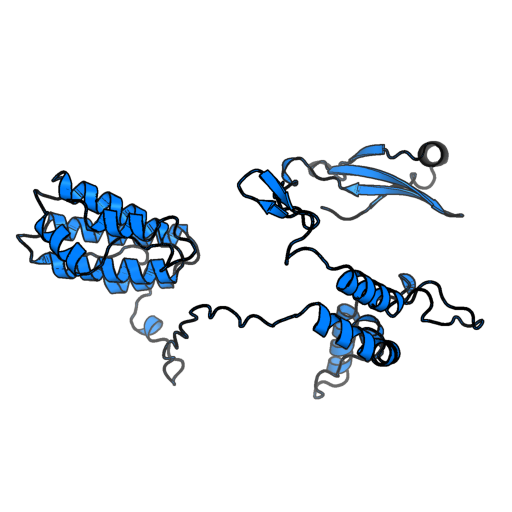O 1
ATOM 719 N N . LEU A 1 92 ? -5.136 -11.938 27.946 1.00 78.62 92 LEU A N 1
ATOM 720 C CA . LEU A 1 92 ? -6.245 -12.846 27.681 1.00 78.62 92 LEU A CA 1
ATOM 721 C C . LEU A 1 92 ? -5.980 -13.599 26.377 1.00 78.62 92 LEU A C 1
ATOM 723 O O . LEU A 1 92 ? -5.792 -12.986 25.327 1.00 78.62 92 LEU A O 1
ATOM 727 N N . THR A 1 93 ? -5.995 -14.929 26.458 1.00 74.88 93 THR A N 1
ATOM 728 C CA . THR A 1 93 ? -5.860 -15.844 25.311 1.00 74.88 93 THR A CA 1
ATOM 729 C C . THR A 1 93 ? -7.204 -16.254 24.716 1.00 74.88 93 THR A C 1
ATOM 731 O O . THR A 1 93 ? -7.263 -16.700 23.577 1.00 74.88 93 THR A O 1
ATOM 734 N N . LYS A 1 94 ? -8.299 -16.087 25.467 1.00 77.81 94 LYS A N 1
ATOM 735 C CA . LYS A 1 94 ? -9.671 -16.311 24.999 1.00 77.81 94 LYS A CA 1
ATOM 736 C C . LYS A 1 94 ? -10.469 -15.033 25.200 1.00 77.81 94 LYS A C 1
ATOM 738 O O . LYS A 1 94 ? -10.750 -14.639 26.329 1.00 77.81 94 LYS A O 1
ATOM 743 N N . HIS A 1 95 ? -10.808 -14.366 24.104 1.00 80.00 95 HIS A N 1
ATOM 744 C CA . HIS A 1 95 ? -11.597 -13.141 24.111 1.00 80.00 95 HIS A CA 1
ATOM 745 C C . HIS A 1 95 ? -12.444 -13.075 22.840 1.00 80.00 95 HIS A C 1
ATOM 747 O O . HIS A 1 95 ? -12.061 -13.633 21.821 1.00 80.00 95 HIS A O 1
ATOM 753 N N . ARG A 1 96 ? -13.558 -12.333 22.868 1.00 81.12 96 ARG A N 1
ATOM 754 C CA . ARG A 1 96 ? -14.446 -12.133 21.703 1.00 81.12 96 ARG A CA 1
ATOM 755 C C . ARG A 1 96 ? -13.730 -11.577 20.462 1.00 81.12 96 ARG A C 1
ATOM 757 O O . ARG A 1 96 ? -14.212 -11.733 19.353 1.00 81.12 96 ARG A O 1
ATOM 764 N N . LEU A 1 97 ? -12.626 -10.863 20.668 1.00 79.94 97 LEU A N 1
ATOM 765 C CA . LEU A 1 97 ? -11.826 -10.252 19.597 1.00 79.94 97 LEU A CA 1
ATOM 766 C C . LEU A 1 97 ? -10.732 -11.183 19.058 1.00 79.94 97 LEU A C 1
ATOM 768 O O . LEU A 1 97 ? -10.053 -10.809 18.111 1.00 79.94 97 LEU A O 1
ATOM 772 N N . LEU A 1 98 ? -10.540 -12.349 19.677 1.00 86.69 98 LEU A N 1
ATOM 773 C CA . LEU A 1 98 ? -9.595 -13.361 19.222 1.00 86.69 98 LEU A CA 1
ATOM 774 C C . LEU A 1 98 ? -10.344 -14.416 18.405 1.00 86.69 98 LEU A C 1
ATOM 776 O O . LEU A 1 98 ? -11.515 -14.684 18.694 1.00 86.69 98 LEU A O 1
ATOM 780 N N . PRO A 1 99 ? -9.699 -15.008 17.389 1.00 88.75 99 PRO A N 1
ATOM 781 C CA . PRO A 1 99 ? -10.342 -16.009 16.556 1.00 88.75 99 PRO A CA 1
ATOM 782 C C . PRO A 1 99 ? -10.676 -17.262 17.370 1.00 88.75 99 PRO A C 1
ATOM 784 O O . PRO A 1 99 ? -9.882 -17.712 18.197 1.00 88.75 99 PRO A O 1
ATOM 787 N N . SER A 1 100 ? -11.857 -17.830 17.129 1.00 90.31 100 SER A N 1
ATOM 788 C CA . SER A 1 100 ? -12.190 -19.176 17.594 1.00 90.31 100 SER A CA 1
ATOM 789 C C . SER A 1 100 ? -11.526 -20.229 16.703 1.00 90.31 100 SER A C 1
ATOM 791 O O . SER A 1 100 ? -11.146 -19.949 15.560 1.00 90.31 100 SER A O 1
ATOM 793 N N . ASP A 1 101 ? -11.416 -21.458 17.208 1.00 91.88 101 ASP A N 1
ATOM 794 C CA . ASP A 1 101 ? -10.902 -22.590 16.427 1.00 91.88 101 ASP A CA 1
ATOM 795 C C . ASP A 1 101 ? -11.779 -22.829 15.182 1.00 91.88 101 ASP A C 1
ATOM 797 O O . ASP A 1 101 ? -11.264 -22.972 14.077 1.00 91.88 101 ASP A O 1
ATOM 801 N N . GLU A 1 102 ? -13.104 -22.729 15.339 1.00 92.75 102 GLU A N 1
ATOM 802 C CA . GLU A 1 102 ? -14.079 -22.833 14.242 1.00 92.75 102 GLU A CA 1
ATOM 803 C C . GLU A 1 102 ? -13.892 -21.738 13.179 1.00 92.75 102 GLU A C 1
ATOM 805 O O . GLU A 1 102 ? -13.957 -22.012 11.980 1.00 92.75 102 GLU A O 1
ATOM 810 N N . LEU A 1 103 ? -13.630 -20.492 13.596 1.00 92.25 103 LEU A N 1
ATOM 811 C CA . LEU A 1 103 ? -13.365 -19.391 12.667 1.00 92.25 103 LEU A CA 1
ATOM 812 C C . LEU A 1 103 ? -12.057 -19.614 11.901 1.00 92.25 103 LEU A C 1
ATOM 814 O O . LEU A 1 103 ? -11.980 -19.316 10.709 1.00 92.25 103 LEU A O 1
ATOM 818 N N . SER A 1 104 ? -11.040 -20.142 12.581 1.00 93.31 104 SER A N 1
ATOM 819 C CA . SER A 1 104 ? -9.735 -20.429 11.984 1.00 93.31 104 SER A CA 1
ATOM 820 C C . SER A 1 104 ? -9.834 -21.548 10.945 1.00 93.31 104 SER A C 1
ATOM 822 O O . SER A 1 104 ? -9.293 -21.412 9.850 1.00 93.31 104 SER A O 1
ATOM 824 N N . GLU A 1 105 ? -10.585 -22.611 1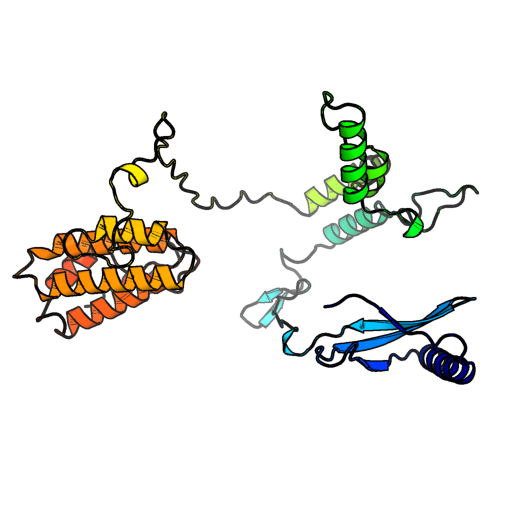1.243 1.00 96.00 105 GLU A N 1
ATOM 825 C CA . GLU A 1 105 ? -10.847 -23.709 10.307 1.00 96.00 105 GLU A CA 1
ATOM 826 C C . GLU A 1 105 ? -11.662 -23.239 9.092 1.00 96.00 105 GLU A C 1
ATOM 828 O O . GLU A 1 105 ? -11.297 -23.528 7.950 1.00 96.00 105 GLU A O 1
ATOM 833 N N . ALA A 1 106 ? -12.713 -22.440 9.311 1.00 94.38 106 ALA A N 1
ATOM 834 C CA . ALA A 1 106 ? -13.509 -21.864 8.227 1.00 94.38 106 ALA A CA 1
ATOM 835 C C . ALA A 1 106 ? -12.671 -20.948 7.317 1.00 94.38 106 ALA A C 1
ATOM 837 O O . ALA A 1 106 ? -12.813 -20.992 6.092 1.00 94.38 106 ALA A O 1
ATOM 838 N N . MET A 1 107 ? -11.777 -20.140 7.899 1.00 94.94 107 MET A N 1
ATOM 839 C CA . MET A 1 107 ? -10.863 -19.286 7.141 1.00 94.94 107 MET A CA 1
ATOM 840 C C . MET A 1 107 ? -9.841 -20.114 6.352 1.00 94.94 107 MET A C 1
ATOM 842 O O . MET A 1 107 ? -9.633 -19.835 5.174 1.00 94.94 107 MET A O 1
ATOM 846 N N . SER A 1 108 ? -9.253 -21.153 6.955 1.00 95.88 108 SER A N 1
ATOM 847 C CA . SER A 1 108 ? -8.330 -22.066 6.262 1.00 95.88 108 SER A CA 1
ATOM 848 C C . SER A 1 108 ? -9.009 -22.708 5.055 1.00 95.88 108 SER A C 1
ATOM 850 O O . SER A 1 108 ? -8.516 -22.605 3.936 1.00 95.88 108 SER A O 1
ATOM 852 N N . ALA A 1 109 ? -10.210 -23.262 5.248 1.00 94.50 109 ALA A N 1
ATOM 853 C CA . ALA A 1 109 ? -10.962 -23.900 4.175 1.00 94.50 109 ALA A CA 1
ATOM 854 C C . ALA A 1 109 ? -11.310 -22.933 3.031 1.00 94.50 109 ALA A C 1
ATOM 856 O O . ALA A 1 109 ? -11.411 -23.375 1.880 1.00 94.50 109 ALA A O 1
ATOM 857 N N . TYR A 1 110 ? -11.528 -21.648 3.341 1.00 94.00 110 TYR A N 1
ATOM 858 C CA . TYR A 1 110 ? -11.735 -20.586 2.358 1.00 94.00 110 TYR A CA 1
ATOM 859 C C . TYR A 1 110 ? -10.452 -20.282 1.573 1.00 94.00 110 TYR A C 1
ATOM 861 O O . TYR A 1 110 ? -10.501 -20.299 0.342 1.00 94.00 110 TYR A O 1
ATOM 869 N N . VAL A 1 111 ? -9.320 -20.081 2.257 1.00 93.94 111 VAL A N 1
ATOM 870 C CA . VAL A 1 111 ? -8.009 -19.833 1.629 1.00 93.94 111 VAL A CA 1
ATOM 871 C C . VAL A 1 111 ? -7.632 -20.978 0.691 1.00 93.94 111 VAL A C 1
ATOM 873 O O . VAL A 1 111 ? -7.377 -20.724 -0.481 1.00 93.94 111 VAL A O 1
ATOM 876 N N . ASP A 1 112 ? -7.737 -22.227 1.153 1.00 92.06 112 ASP A N 1
ATOM 877 C CA . ASP A 1 112 ? -7.425 -23.422 0.354 1.00 92.06 112 ASP A CA 1
ATOM 878 C C . ASP A 1 112 ? -8.293 -23.529 -0.909 1.00 92.06 112 ASP A C 1
ATOM 880 O O . ASP A 1 112 ? -7.907 -24.119 -1.913 1.00 92.06 112 ASP A O 1
ATOM 884 N N . SER A 1 113 ? -9.509 -22.979 -0.868 1.00 91.25 113 SER A N 1
ATOM 885 C CA . SER A 1 113 ? -10.425 -23.008 -2.010 1.00 91.25 113 SER A CA 1
ATOM 886 C C . SER A 1 113 ? -10.273 -21.845 -2.982 1.00 91.25 113 SER A C 1
ATOM 888 O O . SER A 1 113 ? -10.748 -21.950 -4.111 1.00 91.25 113 SER A O 1
ATOM 890 N N . MET A 1 114 ? -9.640 -20.757 -2.539 1.00 89.50 114 MET A N 1
ATOM 891 C CA . MET A 1 114 ? -9.344 -19.558 -3.329 1.00 89.50 114 MET A CA 1
ATOM 892 C C . MET A 1 114 ? -7.912 -19.554 -3.866 1.00 89.50 114 MET A C 1
ATOM 894 O O . MET A 1 114 ? -7.436 -18.510 -4.312 1.00 89.50 114 MET A O 1
ATOM 898 N N . ASP A 1 115 ? -7.230 -20.696 -3.828 1.00 87.94 115 ASP A N 1
ATOM 899 C CA . ASP A 1 115 ? -5.893 -20.822 -4.382 1.00 87.94 115 ASP A CA 1
ATOM 900 C C . ASP A 1 115 ? -5.910 -20.656 -5.914 1.00 87.94 115 ASP A C 1
ATOM 902 O O . ASP A 1 115 ? -6.702 -21.278 -6.627 1.00 87.94 115 ASP A O 1
ATOM 906 N N . LEU A 1 116 ? -5.036 -19.778 -6.409 1.00 87.06 116 LEU A N 1
ATOM 907 C CA . LEU A 1 116 ? -4.872 -19.449 -7.827 1.00 87.06 116 LEU A CA 1
ATOM 908 C C . LEU A 1 116 ? -3.583 -20.030 -8.422 1.00 87.06 116 LEU A C 1
ATOM 910 O O . LEU A 1 116 ? -3.376 -19.895 -9.626 1.00 87.06 116 LEU A O 1
ATOM 914 N N . SER A 1 117 ? -2.745 -20.683 -7.611 1.00 83.12 117 SER A N 1
ATOM 915 C CA . SER A 1 117 ? -1.448 -21.234 -8.030 1.00 83.12 117 SER A CA 1
ATOM 916 C C . SER A 1 117 ? -1.549 -22.342 -9.085 1.00 83.12 117 SER A C 1
ATOM 918 O O . SER A 1 117 ? -0.594 -22.602 -9.798 1.00 83.12 117 SER A O 1
ATOM 920 N N . THR A 1 118 ? -2.703 -23.006 -9.195 1.00 77.38 118 THR A N 1
ATOM 921 C CA . THR A 1 118 ? -2.936 -24.139 -10.113 1.00 77.38 118 THR A CA 1
ATOM 922 C C . THR A 1 118 ? -4.152 -23.925 -11.016 1.00 77.38 118 THR A C 1
ATOM 924 O O . THR A 1 118 ? -4.710 -24.870 -11.575 1.00 77.38 118 THR A O 1
ATOM 927 N N . TYR A 1 119 ? -4.622 -22.679 -11.129 1.00 75.50 119 TYR A N 1
ATOM 928 C CA . TYR A 1 119 ? -5.907 -22.380 -11.761 1.00 75.50 119 TYR A CA 1
ATOM 929 C C . TYR A 1 119 ? -5.877 -22.473 -13.292 1.00 75.50 119 TYR A C 1
ATOM 931 O O . TYR A 1 119 ? -6.840 -22.942 -13.901 1.00 75.50 119 TYR A O 1
ATOM 939 N N . GLN A 1 120 ? -4.807 -21.986 -13.922 1.00 71.19 120 GLN A N 1
ATOM 940 C CA . GLN A 1 120 ? -4.679 -21.977 -15.378 1.00 71.19 120 GLN A CA 1
ATOM 941 C C . GLN A 1 120 ? -3.955 -23.249 -15.832 1.00 71.19 120 GLN A C 1
ATOM 943 O O . GLN A 1 120 ? -3.076 -23.730 -15.131 1.00 71.19 120 GLN A O 1
ATOM 948 N N . LEU A 1 121 ? -4.354 -23.821 -16.968 1.00 74.75 121 LEU A N 1
ATOM 949 C CA . LEU A 1 121 ? -3.619 -24.905 -17.622 1.00 74.75 121 LEU A CA 1
ATOM 950 C C . LEU A 1 121 ? -2.773 -24.292 -18.739 1.00 74.75 121 LEU A C 1
ATOM 952 O O . LEU A 1 121 ? -3.259 -23.410 -19.454 1.00 74.75 121 LEU A O 1
ATOM 956 N N . ASP A 1 122 ? -1.534 -24.744 -18.873 1.00 70.06 122 ASP A N 1
ATOM 957 C CA . ASP A 1 122 ? -0.644 -24.361 -19.959 1.00 70.06 122 ASP A CA 1
ATOM 958 C C . ASP A 1 122 ? -1.034 -25.061 -21.279 1.00 70.06 122 ASP A C 1
ATOM 960 O O . ASP A 1 122 ? -1.940 -25.902 -21.336 1.00 70.06 122 ASP A O 1
ATOM 964 N N . ASP A 1 123 ? -0.331 -24.726 -22.362 1.00 68.12 123 ASP A N 1
ATOM 965 C CA . ASP A 1 123 ? -0.541 -25.330 -23.686 1.00 68.12 123 ASP A CA 1
ATOM 966 C C . ASP A 1 123 ? -0.239 -26.847 -23.720 1.00 68.12 123 ASP A C 1
ATOM 968 O O . ASP A 1 123 ? -0.645 -27.540 -24.659 1.00 68.12 123 ASP A O 1
ATOM 972 N N . ASN A 1 124 ? 0.439 -27.379 -22.696 1.00 70.75 124 ASN A N 1
ATOM 973 C CA . ASN A 1 124 ? 0.780 -28.793 -22.543 1.00 70.75 124 ASN A CA 1
ATOM 974 C C . ASN A 1 124 ? -0.218 -29.558 -21.649 1.00 70.75 124 ASN A C 1
ATOM 976 O O . ASN A 1 124 ? -0.121 -30.782 -21.534 1.00 70.75 124 ASN A O 1
ATOM 980 N N . GLY A 1 125 ? -1.208 -28.869 -21.068 1.00 67.56 125 GLY A N 1
ATOM 981 C CA . GLY A 1 125 ? -2.211 -29.440 -20.170 1.00 67.56 125 GLY A CA 1
ATOM 982 C C . GLY A 1 125 ? -1.753 -29.598 -18.716 1.00 67.56 125 GLY A C 1
ATOM 983 O O . GLY A 1 125 ? -2.444 -30.267 -17.944 1.00 67.56 125 GLY A O 1
ATOM 984 N N . GLU A 1 126 ? -0.625 -29.003 -18.335 1.00 72.50 126 GLU A N 1
ATOM 985 C CA . GLU A 1 126 ? -0.132 -28.923 -16.961 1.00 72.50 126 GLU A CA 1
ATOM 986 C C . GLU A 1 126 ? -0.640 -27.641 -16.274 1.00 72.50 126 GLU A C 1
ATOM 988 O O . GLU A 1 126 ? -0.846 -26.621 -16.934 1.00 72.50 126 GLU A O 1
ATOM 993 N N . PRO A 1 127 ? -0.883 -27.646 -14.952 1.00 67.38 127 PRO A N 1
ATOM 994 C CA . PRO A 1 127 ? -1.243 -26.430 -14.228 1.00 67.38 127 PRO A CA 1
ATOM 995 C C . PRO A 1 127 ? -0.111 -25.400 -14.318 1.00 67.38 127 PRO A C 1
ATOM 997 O O . PRO A 1 127 ? 1.008 -25.663 -13.888 1.00 67.38 127 PRO A O 1
ATOM 1000 N N . THR A 1 128 ? -0.400 -24.224 -14.866 1.00 66.69 128 THR A N 1
ATOM 1001 C CA . THR A 1 128 ? 0.488 -23.064 -14.831 1.00 66.69 128 THR A CA 1
ATOM 1002 C C . THR A 1 128 ? 0.642 -22.603 -13.384 1.00 66.69 128 THR A C 1
ATOM 1004 O O . THR A 1 128 ? -0.366 -22.378 -12.716 1.00 66.69 128 THR A O 1
ATOM 1007 N N . GLU A 1 129 ? 1.885 -22.420 -12.927 1.00 65.06 129 GLU A N 1
ATOM 1008 C CA . GLU A 1 129 ? 2.206 -22.004 -11.548 1.00 65.06 129 GLU A CA 1
ATOM 1009 C C . GLU A 1 129 ? 1.695 -20.590 -11.204 1.00 65.06 129 GLU A C 1
ATOM 1011 O O . GLU A 1 129 ? 1.531 -20.239 -10.034 1.00 65.06 129 GLU A O 1
ATOM 1016 N N . GLU A 1 130 ? 1.412 -19.768 -12.222 1.00 72.69 130 GLU A N 1
ATOM 1017 C CA . GLU A 1 130 ? 1.000 -18.375 -12.060 1.00 72.69 130 GLU A CA 1
ATOM 1018 C C . GLU A 1 130 ? -0.233 -18.035 -12.909 1.00 72.69 130 GLU A C 1
ATOM 1020 O O . GLU A 1 130 ? -0.209 -18.070 -14.137 1.00 72.69 130 GLU A O 1
ATOM 1025 N N . TYR A 1 131 ? -1.324 -17.624 -12.253 1.00 80.19 131 TYR A N 1
ATOM 1026 C CA . TYR A 1 131 ? -2.540 -17.142 -12.926 1.00 80.19 131 TYR A CA 1
ATOM 1027 C C . TYR A 1 131 ? -2.346 -15.805 -13.670 1.00 80.19 131 TYR A C 1
ATOM 1029 O O . TYR A 1 131 ? -3.068 -15.511 -14.625 1.00 80.19 131 TYR A O 1
ATOM 1037 N N . ALA A 1 132 ? -1.412 -14.967 -13.212 1.00 83.12 132 ALA A N 1
ATOM 1038 C CA . ALA A 1 132 ? -1.171 -13.628 -13.746 1.00 83.12 132 ALA A CA 1
ATOM 1039 C C . ALA A 1 132 ? 0.341 -13.352 -13.860 1.00 83.12 132 ALA A C 1
ATOM 1041 O O . ALA A 1 132 ? 0.878 -12.596 -13.046 1.00 83.12 132 ALA A O 1
ATOM 1042 N N . PRO A 1 133 ? 1.024 -13.958 -14.847 1.00 84.31 133 PRO A N 1
ATOM 1043 C CA . PRO A 1 133 ? 2.457 -13.766 -15.031 1.00 84.31 133 PRO A CA 1
ATOM 1044 C C . PRO A 1 133 ? 2.760 -12.321 -15.435 1.00 84.31 133 PRO A C 1
ATOM 1046 O O . PRO A 1 133 ? 2.007 -11.698 -16.193 1.00 84.31 133 PRO A O 1
ATOM 1049 N N . ILE A 1 134 ? 3.880 -11.783 -14.944 1.00 84.69 134 ILE A N 1
ATOM 1050 C CA . ILE A 1 134 ? 4.249 -10.364 -15.105 1.00 84.69 134 ILE A CA 1
ATOM 1051 C C . ILE A 1 134 ? 4.226 -9.942 -16.582 1.00 84.69 134 ILE A C 1
ATOM 1053 O O . ILE A 1 134 ? 3.661 -8.894 -16.899 1.00 84.69 134 ILE A O 1
ATOM 1057 N N . ASP A 1 135 ? 4.734 -10.788 -17.480 1.00 82.88 135 ASP A N 1
ATOM 1058 C CA . ASP A 1 135 ? 4.830 -10.517 -18.921 1.00 82.88 135 ASP A CA 1
ATOM 1059 C C . ASP A 1 135 ? 3.473 -10.438 -19.643 1.00 82.88 135 ASP A C 1
ATOM 1061 O O . ASP A 1 135 ? 3.359 -9.804 -20.695 1.00 82.88 135 ASP A O 1
ATOM 1065 N N . GLU A 1 136 ? 2.423 -11.042 -19.081 1.00 81.50 136 GLU A N 1
ATOM 1066 C CA . GLU A 1 136 ? 1.066 -10.995 -19.641 1.00 81.50 136 GLU A CA 1
ATOM 1067 C C . GLU A 1 136 ? 0.174 -9.950 -18.963 1.00 81.50 136 GLU A C 1
ATOM 1069 O O . GLU A 1 136 ? -0.924 -9.642 -19.446 1.00 81.50 136 GLU A O 1
ATOM 1074 N N . THR A 1 137 ? 0.622 -9.394 -17.837 1.00 86.19 137 THR A N 1
ATOM 1075 C CA . THR A 1 137 ? -0.101 -8.336 -17.133 1.00 86.19 137 THR A CA 1
ATOM 1076 C C . THR A 1 137 ? 0.215 -6.966 -17.721 1.00 86.19 137 THR A C 1
ATOM 1078 O O . THR A 1 137 ? 1.338 -6.637 -18.092 1.00 86.19 137 THR A O 1
ATOM 1081 N N . TYR A 1 138 ? -0.804 -6.118 -17.808 1.00 86.25 138 TYR A N 1
ATOM 1082 C CA . TYR A 1 138 ? -0.674 -4.767 -18.343 1.00 86.25 138 TYR A CA 1
ATOM 1083 C C . TYR A 1 138 ? -1.537 -3.796 -17.551 1.00 86.25 138 TYR A C 1
ATOM 1085 O O . TYR A 1 138 ? -2.540 -4.168 -16.945 1.00 86.25 138 TYR A O 1
ATOM 1093 N N . ASN A 1 139 ? -1.180 -2.511 -17.592 1.00 89.94 139 ASN A N 1
ATOM 1094 C CA . ASN A 1 139 ? -1.970 -1.469 -16.948 1.00 89.94 139 ASN A CA 1
ATOM 1095 C C . ASN A 1 139 ? -3.265 -1.207 -17.750 1.00 89.94 139 ASN A C 1
ATOM 1097 O O . ASN A 1 139 ? -3.202 -0.597 -18.829 1.00 89.94 139 ASN A O 1
ATOM 1101 N N . PRO A 1 140 ? -4.453 -1.592 -17.240 1.00 91.06 140 PRO A N 1
ATOM 1102 C CA . PRO A 1 140 ? -5.701 -1.496 -17.995 1.00 91.06 140 PRO A CA 1
ATOM 1103 C C . PRO A 1 140 ? -6.073 -0.045 -18.322 1.00 91.06 140 PRO A C 1
ATOM 1105 O O . PRO A 1 140 ? -6.703 0.210 -19.348 1.00 91.06 140 PRO A O 1
ATOM 1108 N N . THR A 1 141 ? -5.640 0.923 -17.510 1.00 91.31 141 THR A N 1
ATOM 1109 C CA . THR A 1 141 ? -5.938 2.349 -17.702 1.00 91.31 141 THR A CA 1
ATOM 1110 C C . THR A 1 141 ? -5.309 2.885 -18.984 1.00 91.31 141 THR A C 1
ATOM 1112 O O . THR A 1 141 ? -5.977 3.571 -19.757 1.00 91.31 141 THR A O 1
ATOM 1115 N N . ILE A 1 142 ? -4.050 2.531 -19.261 1.00 92.69 142 ILE A N 1
ATOM 1116 C CA . ILE A 1 142 ? -3.342 2.986 -20.468 1.00 92.69 142 ILE A CA 1
ATOM 1117 C C . ILE A 1 142 ? -4.040 2.438 -21.718 1.00 92.69 142 ILE A C 1
ATOM 1119 O O . ILE A 1 142 ? -4.342 3.182 -22.656 1.00 92.69 142 ILE A O 1
ATOM 1123 N N . HIS A 1 143 ? -4.369 1.145 -21.712 1.00 91.31 143 HIS A N 1
ATOM 1124 C CA . HIS A 1 143 ? -5.085 0.509 -22.817 1.00 91.31 143 HIS A CA 1
ATOM 1125 C C . HIS A 1 143 ? -6.499 1.074 -22.990 1.00 91.31 143 HIS A C 1
ATOM 1127 O O . HIS A 1 143 ? -6.932 1.314 -24.120 1.00 91.31 143 HIS A O 1
ATOM 1133 N N . ARG A 1 144 ? -7.202 1.358 -21.889 1.00 92.44 144 ARG A N 1
ATOM 1134 C CA . ARG A 1 144 ? -8.535 1.968 -21.894 1.00 92.44 144 ARG A CA 1
ATOM 1135 C C . ARG A 1 144 ? -8.527 3.353 -22.533 1.00 92.44 144 ARG A C 1
ATOM 1137 O O . ARG A 1 144 ? -9.354 3.611 -23.410 1.00 92.44 144 ARG A O 1
ATOM 1144 N N . VAL A 1 145 ? -7.594 4.215 -22.127 1.00 93.62 145 VAL A N 1
ATOM 1145 C CA . VAL A 1 145 ? -7.440 5.569 -22.678 1.00 93.62 145 VAL A CA 1
ATOM 1146 C C . VAL A 1 145 ? -7.119 5.498 -24.168 1.00 93.62 145 VAL A C 1
ATOM 1148 O O . VAL A 1 145 ? -7.814 6.114 -24.974 1.00 93.62 145 VAL A O 1
ATOM 1151 N N . ASN A 1 146 ? -6.143 4.677 -24.562 1.00 92.94 146 ASN A N 1
ATOM 1152 C CA . ASN A 1 146 ? -5.765 4.526 -25.967 1.00 92.94 146 ASN A CA 1
ATOM 1153 C C . ASN A 1 146 ? -6.918 3.996 -26.831 1.00 92.94 146 ASN A C 1
ATOM 1155 O O . ASN A 1 146 ? -7.128 4.482 -27.942 1.00 92.94 146 ASN A O 1
ATOM 1159 N N . ASN A 1 147 ? -7.699 3.036 -26.328 1.00 91.75 147 ASN A N 1
ATOM 1160 C CA . ASN A 1 147 ? -8.864 2.514 -27.039 1.00 91.75 147 ASN A CA 1
ATOM 1161 C C . ASN A 1 147 ? -9.967 3.576 -27.200 1.00 91.75 147 ASN A C 1
ATOM 1163 O O . ASN A 1 147 ? -10.534 3.734 -28.284 1.00 91.75 147 ASN A O 1
ATOM 1167 N N . ALA A 1 148 ? -10.238 4.348 -26.144 1.00 92.25 148 ALA A N 1
ATOM 1168 C CA . ALA A 1 148 ? -11.201 5.444 -26.188 1.00 92.25 148 ALA A CA 1
ATOM 1169 C C . ALA A 1 148 ? -10.788 6.519 -27.208 1.00 92.25 148 ALA A C 1
ATOM 1171 O O . ALA A 1 148 ? -11.601 6.915 -28.044 1.00 92.25 148 ALA A O 1
ATOM 1172 N N . VAL A 1 149 ? -9.513 6.927 -27.196 1.00 93.75 149 VAL A N 1
ATOM 1173 C CA . VAL A 1 149 ? -8.955 7.906 -28.142 1.00 93.75 149 VAL A CA 1
ATOM 1174 C C . VAL A 1 149 ? -9.053 7.395 -29.580 1.00 93.75 149 VAL A C 1
ATOM 1176 O O . VAL A 1 149 ? -9.581 8.099 -30.438 1.00 93.75 149 VAL A O 1
ATOM 1179 N N . ARG A 1 150 ? -8.629 6.153 -29.855 1.00 93.12 150 ARG A N 1
ATOM 1180 C CA . ARG A 1 150 ? -8.716 5.546 -31.198 1.00 93.12 150 ARG A CA 1
ATOM 1181 C C . ARG A 1 150 ? -10.156 5.460 -31.703 1.00 93.12 150 ARG A C 1
ATOM 1183 O O . ARG A 1 150 ? -10.421 5.765 -32.866 1.00 93.12 150 ARG A O 1
ATOM 1190 N N . THR A 1 151 ? -11.094 5.082 -30.837 1.00 93.12 151 THR A N 1
ATOM 1191 C CA . THR A 1 151 ? -12.510 4.952 -31.210 1.00 93.12 151 THR A CA 1
ATOM 1192 C C . THR A 1 151 ? -13.144 6.308 -31.498 1.00 93.12 151 THR A C 1
ATOM 1194 O O . THR A 1 151 ? -13.868 6.445 -32.476 1.00 93.12 151 THR A O 1
ATOM 1197 N N . ARG A 1 152 ? -12.840 7.337 -30.699 1.00 92.19 152 ARG A N 1
ATOM 1198 C CA . ARG A 1 152 ? -13.343 8.700 -30.929 1.00 92.19 152 ARG A CA 1
ATOM 1199 C C . ARG A 1 152 ? -12.696 9.375 -32.138 1.00 92.19 152 ARG A C 1
ATOM 1201 O O . ARG A 1 152 ? -13.369 10.138 -32.819 1.00 92.19 152 ARG A O 1
ATOM 1208 N N . ALA A 1 153 ? -11.431 9.069 -32.430 1.00 94.62 153 ALA A N 1
ATOM 1209 C CA . ALA A 1 153 ? -10.746 9.556 -33.626 1.00 94.62 153 ALA A CA 1
ATOM 1210 C C . ALA A 1 153 ? -11.315 8.944 -34.918 1.00 94.62 153 ALA A C 1
ATOM 1212 O O . ALA A 1 153 ? -11.416 9.627 -35.931 1.00 94.62 153 ALA A O 1
ATOM 1213 N N . THR A 1 154 ? -11.702 7.665 -34.884 1.00 95.62 154 THR A N 1
ATOM 1214 C CA . THR A 1 154 ? -12.303 6.964 -36.034 1.00 95.62 154 THR A CA 1
ATOM 1215 C C . THR A 1 154 ? -13.800 7.234 -36.175 1.00 95.62 154 THR A C 1
ATOM 1217 O O . THR A 1 154 ? -14.298 7.355 -37.291 1.00 95.62 154 THR A O 1
ATOM 1220 N N . TYR A 1 155 ? -14.517 7.367 -35.056 1.00 95.00 155 TYR A N 1
ATOM 1221 C CA . TYR A 1 155 ? -15.960 7.591 -35.013 1.00 95.00 155 TYR A CA 1
ATOM 1222 C C . TYR A 1 155 ? -16.317 8.728 -34.034 1.00 95.00 155 TYR A C 1
ATOM 1224 O O . TYR A 1 155 ? -16.668 8.464 -32.878 1.00 95.00 155 TYR A O 1
ATOM 1232 N N . PRO A 1 156 ? -16.291 9.996 -34.490 1.00 93.12 156 PRO A N 1
ATOM 1233 C CA . PRO A 1 156 ? -16.527 11.167 -33.638 1.00 93.12 156 PRO A CA 1
ATOM 1234 C C . PRO A 1 156 ? -17.928 11.267 -33.028 1.00 93.12 156 PRO A C 1
ATOM 1236 O O . PRO A 1 156 ? -18.110 11.955 -32.033 1.00 93.12 156 PRO A O 1
ATOM 1239 N N . GLU A 1 157 ? -18.928 10.588 -33.581 1.00 94.25 157 GLU A N 1
ATOM 1240 C CA . GLU A 1 157 ? -20.308 10.643 -33.068 1.00 94.25 157 GLU A CA 1
ATOM 1241 C C . GLU A 1 157 ? -20.645 9.472 -32.132 1.00 94.25 157 GLU A C 1
ATOM 1243 O O . GLU A 1 157 ? -21.676 9.475 -31.465 1.00 94.25 157 GLU A O 1
ATOM 1248 N N . ARG A 1 158 ? -19.781 8.448 -32.041 1.00 91.56 158 ARG A N 1
ATOM 1249 C CA . ARG A 1 158 ? -20.050 7.273 -31.195 1.00 91.56 158 ARG A CA 1
ATOM 1250 C C . ARG A 1 158 ? -19.669 7.532 -29.738 1.00 91.56 158 ARG A C 1
ATOM 1252 O O . ARG A 1 158 ? -18.621 8.134 -29.492 1.00 91.56 158 ARG A O 1
ATOM 1259 N N . PRO A 1 159 ? -20.455 7.049 -28.761 1.00 91.62 159 PRO A N 1
ATOM 1260 C CA . 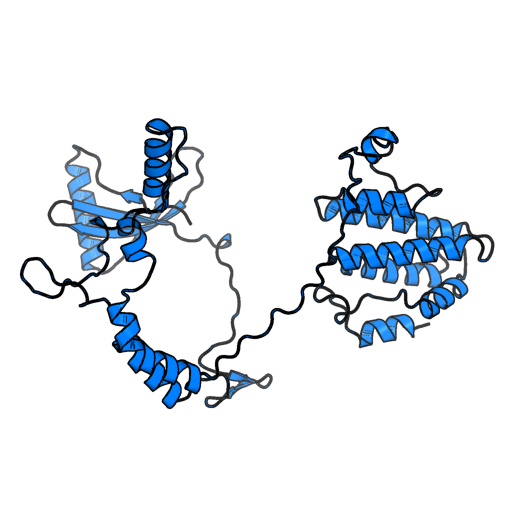PRO A 1 159 ? -20.058 7.118 -27.361 1.00 91.62 159 PRO A CA 1
ATOM 1261 C C . PRO A 1 159 ? -18.752 6.350 -27.134 1.00 91.62 159 PRO A C 1
ATOM 1263 O O . PRO A 1 159 ? -18.363 5.489 -27.929 1.00 91.62 159 PRO A O 1
ATOM 1266 N N . VAL A 1 160 ? -18.063 6.671 -26.039 1.00 89.94 160 VAL A N 1
ATOM 1267 C CA . VAL A 1 160 ? -16.868 5.923 -25.638 1.00 89.94 160 VAL A CA 1
ATOM 1268 C C . VAL A 1 160 ? -17.280 4.458 -25.430 1.00 89.94 160 VAL A C 1
ATOM 1270 O O . VAL A 1 160 ? -18.219 4.219 -24.670 1.00 89.94 160 VAL A O 1
ATOM 1273 N N . PRO A 1 161 ? -16.623 3.485 -26.095 1.00 89.19 161 PRO A N 1
ATOM 1274 C CA . PRO A 1 161 ? -17.001 2.077 -25.984 1.00 89.19 161 PRO A CA 1
ATOM 1275 C C . PRO A 1 161 ? -16.821 1.599 -24.546 1.00 89.19 161 PRO A C 1
ATOM 1277 O O . PRO A 1 161 ? -16.104 2.236 -23.780 1.00 89.19 161 PRO A O 1
ATOM 1280 N N . GLU A 1 162 ? -17.402 0.473 -24.161 1.00 89.19 162 GLU A N 1
ATOM 1281 C CA . GLU A 1 162 ? -17.104 -0.135 -22.861 1.00 89.19 162 GLU A CA 1
ATOM 1282 C C . GLU A 1 162 ? -15.663 -0.668 -22.804 1.00 89.19 162 GLU A C 1
ATOM 1284 O O . GLU A 1 162 ? -14.959 -0.761 -23.817 1.00 89.19 162 GLU A O 1
ATOM 1289 N N . THR A 1 163 ? -15.178 -0.946 -21.594 1.00 87.31 163 THR A N 1
ATOM 1290 C CA . THR A 1 163 ? -13.848 -1.533 -21.409 1.00 87.31 163 THR A CA 1
ATOM 1291 C C . THR A 1 163 ? -13.877 -2.983 -21.901 1.00 87.31 163 THR A C 1
ATOM 1293 O O . THR A 1 163 ? -14.715 -3.748 -21.429 1.00 87.31 163 THR A O 1
ATOM 1296 N N . PRO A 1 164 ? -12.991 -3.389 -22.831 1.00 88.00 164 PRO A N 1
ATOM 1297 C CA . PRO A 1 164 ? -12.939 -4.771 -23.295 1.00 88.00 164 PRO A CA 1
ATOM 1298 C C . PRO A 1 164 ? -12.732 -5.754 -22.139 1.00 88.00 164 PRO A C 1
ATOM 1300 O O . PRO A 1 164 ? -11.876 -5.516 -21.286 1.00 88.00 164 PRO A O 1
ATOM 1303 N N . ALA A 1 165 ? -13.455 -6.877 -22.160 1.00 87.12 165 ALA A N 1
ATOM 1304 C CA . ALA A 1 165 ? -13.394 -7.902 -21.113 1.00 87.12 165 ALA A CA 1
ATOM 1305 C C . ALA A 1 165 ? -11.976 -8.454 -20.892 1.00 87.12 165 ALA A C 1
ATOM 1307 O O . ALA A 1 165 ? -11.600 -8.732 -19.759 1.00 87.12 165 ALA A O 1
ATOM 1308 N N . ALA A 1 166 ? -11.154 -8.519 -21.947 1.00 86.62 166 ALA A N 1
ATOM 1309 C CA . ALA A 1 166 ? -9.751 -8.918 -21.841 1.00 86.62 166 ALA A CA 1
ATOM 1310 C C . ALA A 1 166 ? -8.978 -8.068 -20.817 1.00 86.62 166 ALA A C 1
ATOM 1312 O O . ALA A 1 166 ? -8.256 -8.626 -19.999 1.00 86.62 166 ALA A O 1
ATOM 1313 N N . LEU A 1 167 ? -9.203 -6.743 -20.792 1.00 86.50 167 LEU A N 1
ATOM 1314 C CA . LEU A 1 167 ? -8.533 -5.838 -19.848 1.00 86.50 167 LEU A CA 1
ATOM 1315 C C . LEU A 1 167 ? -9.041 -5.992 -18.408 1.00 86.50 167 LEU A C 1
ATOM 1317 O O . LEU A 1 167 ? -8.401 -5.509 -17.478 1.00 86.50 167 LEU A O 1
ATOM 1321 N N . LEU A 1 168 ? -10.207 -6.615 -18.232 1.00 87.75 168 LEU A N 1
ATOM 1322 C CA . LEU A 1 168 ? -10.845 -6.842 -16.938 1.00 87.75 168 LEU A CA 1
ATOM 1323 C C . LEU A 1 168 ? -10.566 -8.247 -16.384 1.00 87.75 168 LEU A C 1
ATOM 1325 O O . LEU A 1 168 ? -10.933 -8.500 -15.241 1.00 87.75 168 LEU A O 1
ATOM 1329 N N . LYS A 1 169 ? -9.879 -9.128 -17.136 1.00 84.75 169 LYS A N 1
ATOM 1330 C CA . LYS A 1 169 ? -9.573 -10.521 -16.742 1.00 84.75 169 LYS A CA 1
ATOM 1331 C C . LYS A 1 169 ? -8.987 -10.621 -15.327 1.00 84.75 169 LYS A C 1
ATOM 1333 O O . LYS A 1 169 ? -9.381 -11.495 -14.564 1.00 84.75 169 LYS A O 1
ATOM 1338 N N . TYR A 1 170 ? -8.068 -9.717 -14.982 1.00 86.25 170 TYR A N 1
ATOM 1339 C CA . TYR A 1 170 ? -7.376 -9.696 -13.686 1.00 86.25 170 TYR A CA 1
ATOM 1340 C C . TYR A 1 170 ? -7.968 -8.692 -12.681 1.00 86.25 170 TYR A C 1
ATOM 1342 O O . TYR A 1 170 ? -7.451 -8.547 -11.579 1.00 86.25 170 TYR A O 1
ATOM 1350 N N . ALA A 1 171 ? -9.039 -7.976 -13.042 1.00 88.00 171 ALA A N 1
ATOM 1351 C CA . ALA A 1 171 ? -9.679 -6.998 -12.158 1.00 88.00 171 ALA A CA 1
ATOM 1352 C C . ALA A 1 171 ? -10.654 -7.649 -11.161 1.00 88.00 171 ALA A C 1
ATOM 1354 O O . ALA A 1 171 ? -10.938 -7.079 -10.108 1.00 88.00 171 ALA A O 1
ATOM 1355 N N . SER A 1 172 ? -11.169 -8.831 -11.497 1.00 88.25 172 SER A N 1
ATOM 1356 C CA . SER A 1 172 ? -12.053 -9.639 -10.658 1.00 88.25 172 SER A CA 1
ATOM 1357 C C . SER A 1 172 ? -11.555 -11.084 -10.593 1.00 88.25 172 SER A C 1
ATOM 1359 O O . SER A 1 172 ? -10.972 -11.562 -11.568 1.00 88.25 172 SER A O 1
ATOM 1361 N N . PRO A 1 173 ? -11.803 -11.805 -9.486 1.00 88.19 173 PRO A N 1
ATOM 1362 C CA . PRO A 1 173 ? -11.508 -13.232 -9.420 1.00 88.19 173 PRO A CA 1
ATOM 1363 C C . PRO A 1 173 ? -12.372 -14.024 -10.421 1.00 88.19 173 PRO A C 1
ATOM 1365 O O . PRO A 1 173 ? -13.465 -13.565 -10.773 1.00 88.19 173 PRO A O 1
ATOM 1368 N N . PRO A 1 174 ? -11.926 -15.215 -10.863 1.00 88.31 174 PRO A N 1
ATOM 1369 C CA . PRO A 1 174 ? -12.680 -16.030 -11.811 1.00 88.31 174 PRO A CA 1
ATOM 1370 C C . PRO A 1 174 ? -14.053 -16.465 -11.277 1.00 88.31 174 PRO A C 1
ATOM 1372 O O . PRO A 1 174 ? -14.180 -16.928 -10.141 1.00 88.31 174 PRO A O 1
ATOM 1375 N N . GLU A 1 175 ? -15.088 -16.363 -12.115 1.00 88.31 175 GLU A N 1
ATOM 1376 C CA . GLU A 1 175 ? -16.474 -16.654 -11.721 1.00 88.31 175 GLU A CA 1
ATOM 1377 C C . GLU A 1 175 ? -16.689 -18.122 -11.326 1.00 88.31 175 GLU A C 1
ATOM 1379 O O . GLU A 1 175 ? -17.396 -18.401 -10.355 1.00 88.31 175 GLU A O 1
ATOM 1384 N N . ASP A 1 176 ? -16.042 -19.059 -12.023 1.00 88.75 176 ASP A N 1
ATOM 1385 C CA . ASP A 1 176 ? -16.134 -20.497 -11.738 1.00 88.75 176 ASP A CA 1
ATOM 1386 C C . ASP A 1 176 ? -15.640 -20.825 -10.328 1.00 88.75 176 ASP A C 1
ATOM 1388 O O . ASP A 1 176 ? -16.208 -21.661 -9.619 1.00 88.75 176 ASP A O 1
ATOM 1392 N N . LEU A 1 177 ? -14.583 -20.133 -9.903 1.00 87.94 177 LEU A N 1
ATOM 1393 C CA . LEU A 1 177 ? -14.023 -20.277 -8.572 1.00 87.94 177 LEU A CA 1
ATOM 1394 C C . LEU A 1 177 ? -14.996 -19.698 -7.538 1.00 87.94 177 LEU A C 1
ATOM 1396 O O . LEU A 1 177 ? -15.338 -20.376 -6.570 1.00 87.94 177 LEU A O 1
ATOM 1400 N N . LEU A 1 178 ? -15.540 -18.502 -7.778 1.00 89.94 178 LEU A N 1
ATOM 1401 C CA . LEU A 1 178 ? -16.538 -17.902 -6.887 1.00 89.94 178 LEU A CA 1
ATOM 1402 C C . LEU A 1 178 ? -17.761 -18.804 -6.678 1.00 89.94 178 LEU A C 1
ATOM 1404 O O . LEU A 1 178 ? -18.268 -18.900 -5.560 1.00 89.94 178 LEU A O 1
ATOM 1408 N N . GLN A 1 179 ? -18.225 -19.495 -7.722 1.00 91.31 179 GLN A N 1
ATOM 1409 C CA . GLN A 1 179 ? -19.340 -20.436 -7.605 1.00 91.31 179 GLN A CA 1
ATOM 1410 C C . GLN A 1 179 ? -19.004 -21.624 -6.695 1.00 91.31 179 GLN A C 1
ATOM 1412 O O . GLN A 1 179 ? -19.830 -21.998 -5.861 1.00 91.31 179 GLN A O 1
ATOM 1417 N N . LYS A 1 180 ? -17.790 -22.183 -6.807 1.00 88.75 180 LYS A N 1
ATOM 1418 C CA . LYS A 1 180 ? -17.314 -23.281 -5.945 1.00 88.75 180 LYS A CA 1
ATOM 1419 C C . LYS A 1 180 ? -17.162 -22.849 -4.487 1.00 88.75 180 LYS A C 1
ATOM 1421 O O . LYS A 1 180 ? -17.447 -23.628 -3.581 1.00 88.75 180 LYS A O 1
ATOM 1426 N N . VAL A 1 181 ? -16.716 -21.615 -4.264 1.00 93.69 181 VAL A N 1
ATOM 1427 C CA . VAL A 1 181 ? -16.342 -21.112 -2.935 1.00 93.69 181 VAL A CA 1
ATOM 1428 C C . VAL A 1 181 ? -17.509 -20.451 -2.196 1.00 93.69 181 VAL A C 1
ATOM 1430 O O . VAL A 1 181 ? -17.453 -20.273 -0.981 1.00 93.69 181 VAL A O 1
ATOM 1433 N N . ARG A 1 182 ? -18.620 -20.162 -2.884 1.00 93.25 182 ARG A N 1
ATOM 1434 C CA . ARG A 1 182 ? -19.793 -19.486 -2.310 1.00 93.25 182 ARG A CA 1
ATOM 1435 C C . ARG A 1 182 ? -20.291 -20.107 -1.002 1.00 93.25 182 ARG A C 1
ATOM 1437 O O . ARG A 1 182 ? -20.522 -19.382 -0.043 1.00 93.25 182 ARG A O 1
ATOM 1444 N N . SER A 1 183 ? -20.382 -21.435 -0.935 1.00 93.19 183 SER A N 1
ATOM 1445 C CA . SER A 1 183 ? -20.802 -22.143 0.283 1.00 93.19 183 SER A CA 1
ATOM 1446 C C . SER A 1 183 ? -19.847 -21.908 1.458 1.00 93.19 183 SER A C 1
ATOM 1448 O O . SER A 1 183 ? -20.300 -21.666 2.574 1.00 93.19 183 SER A O 1
ATOM 1450 N N . LYS A 1 184 ? -18.533 -21.920 1.202 1.00 93.25 184 LYS A N 1
ATOM 1451 C CA . LYS A 1 184 ? -17.489 -21.661 2.202 1.00 93.25 184 LYS A CA 1
ATOM 1452 C C . LYS A 1 184 ? -17.499 -20.203 2.673 1.00 93.25 184 LYS A C 1
ATOM 1454 O O . LYS A 1 184 ? -17.340 -19.938 3.864 1.00 93.25 184 LYS A O 1
ATOM 1459 N N . ILE A 1 185 ? -17.753 -19.259 1.765 1.00 93.38 185 ILE A N 1
ATOM 1460 C CA . ILE A 1 185 ? -17.913 -17.835 2.101 1.00 93.38 185 ILE A CA 1
ATOM 1461 C C . ILE A 1 185 ? -19.116 -17.640 3.016 1.00 93.38 185 ILE A C 1
ATOM 1463 O O . ILE A 1 185 ? -18.990 -16.988 4.047 1.00 93.38 185 ILE A O 1
ATOM 1467 N N . ASP A 1 186 ? -20.259 -18.235 2.679 1.00 93.25 186 ASP A N 1
ATOM 1468 C CA . ASP A 1 186 ? -21.469 -18.108 3.489 1.00 93.25 186 ASP A CA 1
ATOM 1469 C C . ASP A 1 186 ? -21.247 -18.685 4.898 1.00 93.25 186 ASP A C 1
ATOM 1471 O O . ASP A 1 186 ? -21.629 -18.059 5.889 1.00 93.25 186 ASP A O 1
ATOM 1475 N N . THR A 1 187 ? -20.555 -19.827 5.025 1.00 92.94 187 THR A N 1
ATOM 1476 C CA . THR A 1 187 ? -20.170 -20.363 6.343 1.00 92.94 187 THR A CA 1
ATOM 1477 C C . THR A 1 187 ? -19.247 -19.419 7.107 1.00 92.94 187 THR A C 1
ATOM 1479 O O . THR A 1 187 ? -19.476 -19.178 8.290 1.00 92.94 187 THR A O 1
ATOM 1482 N N . LEU A 1 188 ? -18.256 -18.826 6.438 1.00 93.69 188 LEU A N 1
ATOM 1483 C CA . LEU A 1 188 ? -17.311 -17.907 7.062 1.00 93.69 188 LEU A CA 1
ATOM 1484 C C . LEU A 1 188 ? -18.002 -16.625 7.543 1.00 93.69 188 LEU A C 1
ATOM 1486 O O . LEU A 1 188 ? -17.761 -16.189 8.664 1.00 93.69 188 LEU A O 1
ATOM 1490 N N . ILE A 1 189 ? -18.896 -16.045 6.734 1.00 93.06 189 ILE A N 1
ATOM 1491 C CA . ILE A 1 189 ? -19.677 -14.853 7.101 1.00 93.06 189 ILE A CA 1
ATOM 1492 C C . ILE A 1 189 ? -20.537 -15.131 8.337 1.00 93.06 189 ILE A C 1
ATOM 1494 O O . ILE A 1 189 ? -20.618 -14.283 9.230 1.00 93.06 189 ILE A O 1
ATOM 1498 N N . ASN A 1 190 ? -21.153 -16.314 8.398 1.00 92.00 190 ASN A N 1
ATOM 1499 C CA . ASN A 1 190 ? -21.987 -16.719 9.524 1.00 92.00 190 ASN A CA 1
ATOM 1500 C C . ASN A 1 190 ? -21.163 -16.895 10.809 1.00 92.00 190 ASN A C 1
ATOM 1502 O O . ASN A 1 190 ? -21.555 -16.361 11.843 1.00 92.00 190 ASN A O 1
ATOM 1506 N N . VAL A 1 191 ? -20.017 -17.585 10.745 1.00 92.81 191 VAL A N 1
ATOM 1507 C CA . VAL A 1 191 ? -19.132 -17.812 11.908 1.00 92.81 191 VAL A CA 1
ATOM 1508 C C . VAL A 1 191 ? -18.468 -16.512 12.377 1.00 92.81 191 VAL A C 1
ATOM 1510 O O . VAL A 1 191 ? -18.324 -16.284 13.574 1.00 92.81 191 VAL A O 1
ATOM 1513 N N . ALA A 1 192 ? -18.096 -15.628 11.449 1.00 88.88 192 ALA A N 1
ATOM 1514 C CA . ALA A 1 192 ? -17.457 -14.349 11.757 1.00 88.88 192 ALA A CA 1
ATOM 1515 C C . ALA A 1 192 ? -18.438 -13.257 12.234 1.00 88.88 192 ALA A C 1
ATOM 1517 O O . ALA A 1 192 ? -17.999 -12.166 12.597 1.00 88.88 192 ALA A O 1
ATOM 1518 N N . GLU A 1 193 ? -19.752 -13.515 12.206 1.00 88.38 193 GLU A N 1
ATOM 1519 C CA . GLU A 1 193 ? -20.815 -12.568 12.572 1.00 88.38 193 GLU A CA 1
ATOM 1520 C C . GLU A 1 193 ? -20.645 -11.159 11.959 1.00 88.38 193 GLU A C 1
ATOM 1522 O O . GLU A 1 193 ? -20.889 -10.134 12.610 1.00 88.38 193 GLU A O 1
ATOM 1527 N N . VAL A 1 194 ? -20.214 -11.079 10.695 1.00 87.81 194 VAL A N 1
ATOM 1528 C CA . VAL A 1 194 ? -19.880 -9.797 10.057 1.00 87.81 194 VAL A CA 1
ATOM 1529 C C . VAL A 1 194 ? -21.137 -8.945 9.888 1.00 87.81 194 VAL A C 1
ATOM 1531 O O . VAL A 1 194 ? -22.033 -9.252 9.102 1.00 87.81 194 VAL A O 1
ATOM 1534 N N . LYS A 1 195 ? -21.193 -7.821 10.608 1.00 87.62 195 LYS A N 1
ATOM 1535 C CA . LYS A 1 195 ? -22.298 -6.857 10.547 1.00 87.62 195 LYS A CA 1
ATOM 1536 C C . LYS A 1 195 ? -21.812 -5.548 9.950 1.00 87.62 195 LYS A C 1
ATOM 1538 O O . LYS A 1 195 ? -20.842 -4.954 10.419 1.00 87.62 195 LYS A O 1
ATOM 1543 N N . LYS A 1 196 ? -22.528 -5.053 8.939 1.00 86.75 196 LYS A N 1
ATOM 1544 C CA . LYS A 1 196 ? -22.285 -3.714 8.399 1.00 86.75 196 LYS A CA 1
ATOM 1545 C C . LYS A 1 196 ? -22.711 -2.681 9.438 1.00 86.75 196 LYS A C 1
ATOM 1547 O O . LYS A 1 196 ? -23.901 -2.502 9.688 1.00 86.75 196 LYS A O 1
ATOM 1552 N N . VAL A 1 197 ? -21.740 -1.990 10.023 1.00 85.62 197 VAL A N 1
ATOM 1553 C CA . VAL A 1 197 ? -22.019 -0.826 10.866 1.00 85.62 197 VAL A CA 1
ATOM 1554 C C . VAL A 1 197 ? -22.545 0.282 9.946 1.00 85.62 197 VAL A C 1
ATOM 1556 O O . VAL A 1 197 ? -21.884 0.587 8.945 1.00 85.62 197 VAL A O 1
ATOM 1559 N N . PRO A 1 198 ? -23.736 0.860 10.205 1.00 83.44 198 PRO A N 1
ATOM 1560 C CA . PRO A 1 198 ? -24.201 1.994 9.422 1.00 83.44 198 PRO A CA 1
ATOM 1561 C C . PRO A 1 198 ? -23.151 3.102 9.537 1.00 83.44 198 PRO A C 1
ATOM 1563 O O . PRO A 1 198 ? -22.632 3.321 10.637 1.00 83.44 198 PRO A O 1
ATOM 1566 N N . PRO A 1 199 ? -22.794 3.782 8.432 1.00 80.75 199 PRO A N 1
ATOM 1567 C CA . PRO A 1 199 ? -21.859 4.889 8.525 1.00 80.75 199 PRO A CA 1
ATOM 1568 C C . PRO A 1 199 ? -22.403 5.856 9.572 1.00 80.75 199 PRO A C 1
ATOM 1570 O O . PRO A 1 199 ? -23.574 6.244 9.498 1.00 80.75 199 PRO A O 1
ATOM 1573 N N . LYS A 1 200 ? -21.575 6.214 10.565 1.00 66.12 200 LYS A N 1
ATOM 1574 C CA . LYS A 1 200 ? -21.906 7.320 11.464 1.00 66.12 200 LYS A CA 1
ATOM 1575 C C . LYS A 1 200 ? -22.302 8.479 10.559 1.00 66.12 200 LYS A C 1
ATOM 1577 O O . LYS A 1 200 ? -21.542 8.818 9.648 1.00 66.12 200 LYS A O 1
ATOM 1582 N N . ALA A 1 201 ? -23.507 9.009 10.743 1.00 60.09 201 ALA A N 1
ATOM 1583 C CA . ALA A 1 201 ? -23.972 10.138 9.964 1.00 60.09 201 ALA A CA 1
ATOM 1584 C C . ALA A 1 201 ? -23.009 11.295 10.237 1.00 60.09 201 ALA A C 1
ATOM 1586 O O . ALA A 1 201 ? -23.139 11.988 11.241 1.00 60.09 201 ALA A O 1
ATOM 1587 N N . LYS A 1 202 ? -22.009 11.482 9.366 1.00 56.38 202 LYS A N 1
ATOM 1588 C CA . LYS A 1 202 ? -21.300 12.752 9.288 1.00 56.38 202 LYS A CA 1
ATOM 1589 C C . LYS A 1 202 ? -22.402 13.772 9.084 1.00 56.38 202 LYS A C 1
ATOM 1591 O O . LYS A 1 202 ? -23.181 13.618 8.140 1.00 56.38 202 LYS A O 1
ATOM 1596 N N . GLY A 1 203 ? -22.519 14.727 10.002 1.00 51.56 203 GLY A N 1
ATOM 1597 C CA . GLY A 1 203 ? -23.483 15.816 9.939 1.00 51.56 203 GLY A CA 1
ATOM 1598 C C . GLY A 1 203 ? -23.190 16.686 8.726 1.00 51.56 203 GLY A C 1
ATOM 1599 O O . GLY A 1 203 ? -22.711 17.803 8.846 1.00 51.56 203 GLY A O 1
ATOM 1600 N N . ARG A 1 204 ? -23.448 16.168 7.527 1.00 51.66 204 ARG A N 1
ATOM 1601 C CA . ARG A 1 204 ? -23.385 16.916 6.290 1.00 51.66 204 ARG A CA 1
ATOM 1602 C C . ARG A 1 204 ? -24.663 17.736 6.290 1.00 51.66 204 ARG A C 1
ATOM 1604 O O . ARG A 1 204 ? -25.699 17.288 5.806 1.00 51.66 204 ARG A O 1
ATOM 1611 N N . ARG A 1 205 ? -24.615 18.929 6.890 1.00 49.50 205 ARG A N 1
ATOM 1612 C CA . ARG A 1 205 ? -25.569 19.974 6.521 1.00 49.50 205 ARG A CA 1
ATOM 1613 C C . ARG A 1 205 ? -25.397 20.133 5.011 1.00 49.50 205 ARG A C 1
ATOM 1615 O O . ARG A 1 205 ? -24.386 20.659 4.554 1.00 49.50 205 ARG A O 1
ATOM 1622 N N . ASN A 1 206 ? -26.359 19.638 4.234 1.00 44.97 206 ASN A N 1
ATOM 1623 C CA . ASN A 1 206 ? -26.586 20.148 2.891 1.00 44.97 206 ASN A CA 1
ATOM 1624 C C . ASN A 1 206 ? -26.939 21.621 3.089 1.00 44.97 206 ASN A C 1
ATOM 1626 O O . ASN A 1 206 ? -28.098 21.976 3.288 1.00 44.97 206 ASN A O 1
ATOM 1630 N N . ARG A 1 207 ? -25.924 22.485 3.111 1.00 49.75 207 ARG A N 1
ATOM 1631 C CA . ARG A 1 207 ? -26.124 23.901 2.860 1.00 49.75 207 ARG A CA 1
ATOM 1632 C C . ARG A 1 207 ? -26.457 23.960 1.377 1.00 49.75 207 ARG A C 1
ATOM 1634 O O . ARG A 1 207 ? -25.569 24.089 0.540 1.00 49.75 207 ARG A O 1
ATOM 1641 N N . GLU A 1 208 ? -27.732 23.763 1.050 1.00 45.31 208 GLU A N 1
ATOM 1642 C CA . GLU A 1 208 ? -28.274 24.294 -0.190 1.00 45.31 208 GLU A CA 1
ATOM 1643 C C . GLU A 1 208 ? -28.075 25.800 -0.083 1.00 45.31 208 GLU A C 1
ATOM 1645 O O . GLU A 1 208 ? -28.878 26.529 0.496 1.00 45.31 208 GLU A O 1
ATOM 1650 N N . THR A 1 209 ? -26.930 26.273 -0.571 1.00 53.00 209 THR A N 1
ATOM 1651 C CA . THR A 1 209 ? -26.848 27.647 -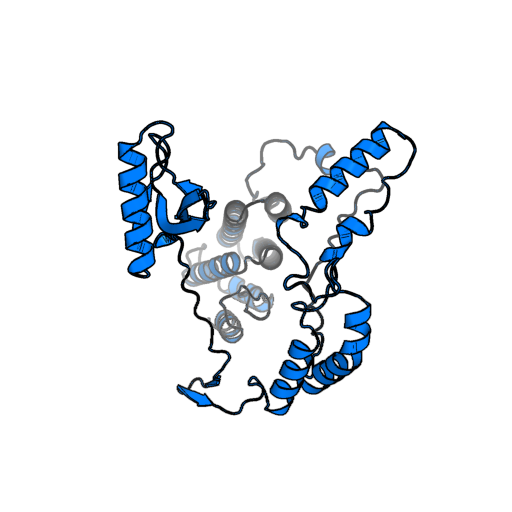1.019 1.00 53.00 209 THR A CA 1
ATOM 1652 C C . THR A 1 209 ? -27.974 27.766 -2.030 1.00 53.00 209 THR A C 1
ATOM 1654 O O . THR A 1 209 ? -27.995 27.041 -3.028 1.00 53.00 209 THR A O 1
ATOM 1657 N N . VAL A 1 210 ? -28.985 28.572 -1.701 1.00 51.06 210 VAL A N 1
ATOM 1658 C CA . VAL A 1 210 ? -30.082 28.875 -2.614 1.00 51.06 210 VAL A CA 1
ATOM 1659 C C . VAL A 1 210 ? -29.425 29.537 -3.812 1.00 51.06 210 VAL A C 1
ATOM 1661 O O . VAL A 1 210 ? -29.161 30.734 -3.803 1.00 51.06 210 VAL A O 1
ATOM 1664 N N . LYS A 1 211 ? -29.065 28.737 -4.816 1.00 54.19 211 LYS A N 1
ATOM 1665 C CA . LYS A 1 211 ? -28.585 29.254 -6.085 1.00 54.19 211 LYS A CA 1
ATOM 1666 C C . LYS A 1 211 ? -29.796 29.956 -6.685 1.00 54.19 211 LYS A C 1
ATOM 1668 O O . LYS A 1 211 ? -30.794 29.275 -6.944 1.00 54.19 211 LYS A O 1
ATOM 1673 N N . PRO A 1 212 ? -29.776 31.288 -6.853 1.00 54.72 212 PRO A N 1
ATOM 1674 C CA . PRO A 1 212 ? -30.872 31.955 -7.529 1.00 54.72 212 PRO A CA 1
ATOM 1675 C C . PRO A 1 212 ? -31.024 31.307 -8.909 1.00 54.72 212 PRO A C 1
ATOM 1677 O O . PRO A 1 212 ? -30.026 31.047 -9.587 1.00 54.72 212 PRO A O 1
ATOM 1680 N N . LEU A 1 213 ? -32.270 31.026 -9.309 1.00 55.47 213 LEU A N 1
ATOM 1681 C CA . LEU A 1 213 ? -32.625 30.309 -10.546 1.00 55.47 213 LEU A CA 1
ATOM 1682 C C . LEU A 1 213 ? -31.925 30.866 -11.806 1.00 55.47 213 LEU A C 1
ATOM 1684 O O . LEU A 1 213 ? -31.818 30.182 -12.818 1.00 55.47 213 LEU A O 1
ATOM 1688 N N . SER A 1 214 ? -31.458 32.110 -11.730 1.00 59.03 214 SER A N 1
ATOM 1689 C CA . SER A 1 214 ? -30.895 32.902 -12.816 1.00 59.03 214 SER A CA 1
ATOM 1690 C C . SER A 1 214 ? -29.377 32.774 -13.002 1.00 59.03 214 SER A C 1
ATOM 1692 O O . SER A 1 214 ? -28.849 33.413 -13.905 1.00 59.03 214 SER A O 1
ATOM 1694 N N . GLY A 1 215 ? -28.649 32.029 -12.155 1.00 58.09 215 GLY A N 1
ATOM 1695 C CA . GLY A 1 215 ? -27.178 31.951 -12.243 1.00 58.09 215 GLY A CA 1
ATOM 1696 C C . GLY A 1 215 ? -26.467 33.305 -12.076 1.00 58.09 215 GLY A C 1
ATOM 1697 O O . GLY A 1 215 ? -25.318 33.453 -12.482 1.00 58.09 215 GLY A O 1
ATOM 1698 N N . LEU A 1 216 ? -27.165 34.294 -11.510 1.00 56.31 216 LEU A N 1
ATOM 1699 C CA . LEU A 1 216 ? -26.669 35.644 -11.287 1.00 56.31 216 LEU A CA 1
ATOM 1700 C C . LEU A 1 216 ? -26.029 35.696 -9.900 1.00 56.31 216 LEU A C 1
ATOM 1702 O O . LEU A 1 216 ? -26.709 35.481 -8.895 1.00 56.31 216 LEU A O 1
ATOM 1706 N N . ASP A 1 217 ? -24.726 35.949 -9.862 1.00 59.12 217 ASP A N 1
ATOM 1707 C CA . ASP A 1 217 ? -23.981 36.108 -8.621 1.00 59.12 217 ASP A CA 1
ATOM 1708 C C . ASP A 1 217 ? -24.297 37.481 -8.011 1.00 59.12 217 ASP A C 1
ATOM 1710 O O . ASP A 1 217 ? -23.806 38.522 -8.454 1.00 59.12 217 ASP A O 1
ATOM 1714 N N . VAL A 1 218 ? -25.207 37.484 -7.038 1.00 59.22 218 VAL A N 1
ATOM 1715 C CA . VAL A 1 218 ? -25.665 38.699 -6.354 1.00 59.22 218 VAL A CA 1
ATOM 1716 C C . VAL A 1 218 ? -24.521 39.324 -5.545 1.00 59.22 218 VAL A C 1
ATOM 1718 O O . VAL A 1 218 ? -24.458 40.549 -5.443 1.00 59.22 218 VAL A O 1
ATOM 1721 N N . ASP A 1 219 ? -23.569 38.514 -5.068 1.00 58.22 219 ASP A N 1
ATOM 1722 C CA . ASP A 1 219 ? -22.400 38.982 -4.315 1.00 58.22 219 ASP A CA 1
ATOM 1723 C C . ASP A 1 219 ? -21.417 39.744 -5.222 1.00 58.22 219 ASP A C 1
ATOM 1725 O O . ASP A 1 219 ? -20.817 40.736 -4.802 1.00 58.22 219 ASP A O 1
ATOM 1729 N N . ALA A 1 220 ? -21.317 39.353 -6.498 1.00 58.97 220 ALA A N 1
ATOM 1730 C CA . ALA A 1 220 ? -20.552 40.088 -7.508 1.00 58.97 220 ALA A CA 1
ATOM 1731 C C . ALA A 1 220 ? -21.209 41.427 -7.906 1.00 58.97 220 ALA A C 1
ATOM 1733 O O . ALA A 1 220 ? -20.516 42.361 -8.310 1.00 58.97 220 ALA A O 1
ATOM 1734 N N . LEU A 1 221 ? -22.539 41.539 -7.791 1.00 54.69 221 LEU A N 1
ATOM 1735 C CA . LEU A 1 221 ? -23.315 42.736 -8.150 1.00 54.69 221 LEU A CA 1
ATOM 1736 C C . LEU A 1 221 ? -23.427 43.765 -7.021 1.00 54.69 221 LEU A C 1
ATOM 1738 O O . LEU A 1 221 ? -23.503 44.960 -7.301 1.00 54.69 221 LEU A O 1
ATOM 1742 N N . LEU A 1 222 ? -23.432 43.325 -5.760 1.00 60.72 222 LEU A N 1
ATOM 1743 C CA . LEU A 1 222 ? -23.538 44.204 -4.589 1.00 60.72 222 LEU A CA 1
ATOM 1744 C C . LEU A 1 222 ? -22.221 44.906 -4.214 1.00 60.72 222 LEU A C 1
ATOM 1746 O O . LEU A 1 222 ? -22.193 45.667 -3.252 1.00 60.72 222 LEU A O 1
ATOM 1750 N N . GLY A 1 223 ? -21.149 44.719 -4.990 1.00 50.12 223 GLY A N 1
ATOM 1751 C CA . GLY A 1 223 ? -19.929 45.514 -4.845 1.00 50.12 223 GLY A CA 1
ATOM 1752 C C . GLY A 1 223 ? -19.022 45.109 -3.680 1.00 50.12 223 GLY A C 1
ATOM 1753 O O . GLY A 1 223 ? -18.157 45.894 -3.303 1.00 50.12 223 GLY A O 1
ATOM 1754 N N . ASN A 1 224 ? -19.113 43.875 -3.170 1.00 51.16 224 ASN A N 1
ATOM 1755 C CA . ASN A 1 224 ? -18.183 43.336 -2.155 1.00 51.16 224 ASN A CA 1
ATOM 1756 C C . ASN A 1 224 ? -16.758 43.051 -2.695 1.00 51.16 224 ASN A C 1
ATOM 1758 O O . ASN A 1 224 ? -15.938 42.377 -2.070 1.00 51.16 224 ASN A O 1
ATOM 1762 N N . SER A 1 225 ? -16.425 43.585 -3.868 1.00 46.28 225 SER A N 1
ATOM 1763 C CA . SER A 1 225 ? -15.103 43.560 -4.493 1.00 46.28 225 SER A CA 1
ATOM 1764 C C . SER A 1 225 ? -14.310 44.859 -4.263 1.00 46.28 225 SER A C 1
ATOM 1766 O O . SER A 1 225 ? -13.521 45.241 -5.125 1.00 46.28 225 SER A O 1
ATOM 1768 N N . GLY A 1 226 ? -14.501 45.532 -3.120 1.00 42.72 226 GLY A N 1
ATOM 1769 C CA . GLY A 1 226 ? -13.822 46.783 -2.759 1.00 42.72 226 GLY A CA 1
ATOM 1770 C C . GLY A 1 226 ? -13.305 46.818 -1.311 1.00 42.72 226 GLY A C 1
ATOM 1771 O O . GLY A 1 226 ? -14.080 46.836 -0.367 1.00 42.72 226 GLY A O 1
ATOM 1772 N N . GLU A 1 227 ? -11.978 46.833 -1.182 1.00 45.19 227 GLU A N 1
ATOM 1773 C CA . GLU A 1 227 ? -11.141 47.445 -0.124 1.00 45.19 227 GLU A CA 1
ATOM 1774 C C . GLU A 1 227 ? -11.119 46.934 1.338 1.00 45.19 227 GLU A C 1
ATOM 1776 O O . GLU A 1 227 ? -10.067 47.095 1.951 1.00 45.19 227 GLU A O 1
ATOM 1781 N N . ASP A 1 228 ? -12.106 46.205 1.874 1.00 48.75 228 ASP A N 1
ATOM 1782 C CA . ASP A 1 228 ? -12.076 45.739 3.291 1.00 48.75 228 ASP A CA 1
ATOM 1783 C C . ASP A 1 228 ? -12.001 44.206 3.477 1.00 48.75 228 ASP A C 1
ATOM 1785 O O . ASP A 1 228 ? -12.525 43.622 4.422 1.00 48.75 228 ASP A O 1
ATOM 1789 N N . LYS A 1 229 ? -11.288 43.506 2.586 1.00 53.19 229 LYS A N 1
ATOM 1790 C CA . LYS A 1 229 ? -11.208 42.025 2.542 1.00 53.19 229 LYS A CA 1
ATOM 1791 C C . LYS A 1 229 ? -10.527 41.321 3.732 1.00 53.19 229 LYS A C 1
ATOM 1793 O O . LYS A 1 229 ? -10.213 40.139 3.629 1.00 53.19 229 LYS A O 1
ATOM 1798 N N . GLY A 1 230 ? -10.268 41.994 4.846 1.00 57.94 230 GLY A N 1
ATOM 1799 C CA . GLY A 1 230 ? -9.509 41.383 5.939 1.00 57.94 230 GLY A CA 1
ATOM 1800 C C . GLY A 1 230 ? -9.813 41.887 7.336 1.00 57.94 230 GLY A C 1
ATOM 1801 O O . GLY A 1 230 ? -8.996 41.628 8.219 1.00 57.94 230 GLY A O 1
ATOM 1802 N N . LYS A 1 231 ? -10.907 42.631 7.546 1.00 70.56 231 LYS A N 1
ATOM 1803 C CA . LYS A 1 231 ? -11.243 43.181 8.863 1.00 70.56 231 LYS A CA 1
ATOM 1804 C C . LYS A 1 231 ? -12.706 42.951 9.218 1.00 70.56 231 LYS A C 1
ATOM 1806 O O . LYS A 1 231 ? -13.591 43.383 8.494 1.00 70.56 231 LYS A O 1
ATOM 1811 N N . VAL A 1 232 ? -12.942 42.331 10.370 1.00 77.44 232 VAL A N 1
ATOM 1812 C CA . VAL A 1 232 ? -14.257 42.316 11.024 1.00 77.44 232 VAL A CA 1
ATOM 1813 C C . VAL A 1 232 ? -14.538 43.719 11.572 1.00 77.44 232 VAL A C 1
ATOM 1815 O O . VAL A 1 232 ? -13.823 44.182 12.464 1.00 77.44 232 VAL A O 1
ATOM 1818 N N . SER A 1 233 ? -15.543 44.412 11.031 1.00 77.25 233 SER A N 1
ATOM 1819 C CA . SER A 1 233 ? -15.929 45.748 11.500 1.00 77.25 233 SER A CA 1
ATOM 1820 C C . SER A 1 233 ? -16.699 45.689 12.829 1.00 77.25 233 SER A C 1
ATOM 1822 O O . SER A 1 233 ? -17.370 44.702 13.136 1.00 77.25 233 SER A O 1
ATOM 1824 N N . GLU A 1 234 ? -16.639 46.757 13.634 1.00 77.19 234 GLU A N 1
ATOM 1825 C CA . GLU A 1 234 ? -17.464 46.865 14.851 1.00 77.19 234 GLU A CA 1
ATOM 1826 C C . GLU A 1 234 ? -18.942 47.150 14.539 1.00 77.19 234 GLU A C 1
ATOM 1828 O O . GLU A 1 234 ? -19.819 46.849 15.350 1.00 77.19 234 GLU A O 1
ATOM 1833 N N . ASP A 1 235 ? -19.237 47.707 13.363 1.00 77.50 235 ASP A N 1
ATOM 1834 C CA . ASP A 1 235 ? -20.601 48.050 12.960 1.00 77.50 235 ASP A CA 1
ATOM 1835 C C . ASP A 1 235 ? -21.382 46.834 12.441 1.00 77.50 235 ASP A C 1
ATOM 1837 O O . ASP A 1 235 ? -22.595 46.758 12.659 1.00 77.50 235 ASP A O 1
ATOM 1841 N N . ASN A 1 236 ? -20.707 45.860 11.810 1.00 81.75 236 ASN A N 1
ATOM 1842 C CA . ASN A 1 236 ? -21.345 44.663 11.256 1.00 81.75 236 ASN A CA 1
ATOM 1843 C C . ASN A 1 236 ? -20.535 43.355 11.453 1.00 81.75 236 ASN A C 1
ATOM 1845 O O . ASN A 1 236 ? -20.233 42.646 10.492 1.00 81.75 236 ASN A O 1
ATOM 1849 N N . PRO A 1 237 ? -20.221 42.965 12.701 1.00 82.94 237 PRO A N 1
ATOM 1850 C CA . PRO A 1 237 ? -19.256 41.898 12.977 1.00 82.94 237 PRO A CA 1
ATOM 1851 C C . PRO A 1 237 ? -19.698 40.493 12.541 1.00 82.94 237 PRO A C 1
ATOM 1853 O O . PRO A 1 237 ? -18.864 39.655 12.204 1.00 82.94 237 PRO A O 1
ATOM 1856 N N . VAL A 1 238 ? -21.004 40.205 12.556 1.00 84.94 238 VAL A N 1
ATOM 1857 C CA . VAL A 1 238 ? -21.528 38.855 12.286 1.00 84.94 238 VAL A CA 1
ATOM 1858 C C . VAL A 1 238 ? -21.453 38.486 10.795 1.00 84.94 238 VAL A C 1
ATOM 1860 O O . VAL A 1 238 ? -20.906 37.422 10.489 1.00 84.94 238 VAL A O 1
ATOM 1863 N N . PRO A 1 239 ? -21.965 39.301 9.850 1.00 82.88 239 PRO A N 1
ATOM 1864 C CA . PRO A 1 239 ? -21.822 39.021 8.423 1.00 82.88 239 PRO A CA 1
ATOM 1865 C C . PRO A 1 239 ? -20.363 39.026 7.969 1.00 82.88 239 PRO A C 1
ATOM 1867 O O . PRO A 1 239 ? -19.968 38.109 7.252 1.00 82.88 239 PRO A O 1
ATOM 1870 N N . ASP A 1 240 ? -19.557 39.982 8.439 1.00 84.12 240 ASP A N 1
ATOM 1871 C CA . ASP A 1 240 ? -18.140 40.093 8.070 1.00 84.12 240 ASP A CA 1
ATOM 1872 C C . ASP A 1 240 ? -17.372 38.824 8.459 1.00 84.12 240 ASP A C 1
ATOM 1874 O O . ASP A 1 240 ? -16.689 38.218 7.632 1.00 84.12 240 ASP A O 1
ATOM 1878 N N . PHE A 1 241 ? -17.565 38.345 9.693 1.00 85.88 241 PHE A N 1
ATOM 1879 C CA . PHE A 1 241 ? -16.963 37.096 10.152 1.00 85.88 241 PHE A CA 1
ATOM 1880 C C . PHE A 1 241 ? -17.433 35.885 9.336 1.00 85.88 241 PHE A C 1
ATOM 1882 O O . PHE A 1 241 ? -16.611 35.065 8.927 1.00 85.88 241 PHE A O 1
ATOM 1889 N N . LYS A 1 242 ? -18.735 35.779 9.036 1.00 83.62 242 LYS A N 1
ATOM 1890 C CA . LYS A 1 242 ? -19.268 34.682 8.208 1.00 83.62 242 LYS A CA 1
ATOM 1891 C C . LYS A 1 242 ? -18.689 34.686 6.796 1.00 83.62 242 LYS A C 1
ATOM 1893 O O . LYS A 1 242 ? -18.408 33.617 6.259 1.00 83.62 242 LYS A O 1
ATOM 1898 N N . HIS A 1 243 ? -18.496 35.860 6.201 1.00 82.06 243 HIS A N 1
ATOM 1899 C CA . HIS A 1 243 ? -17.849 35.983 4.898 1.00 82.06 243 HIS A CA 1
ATOM 1900 C C . HIS A 1 243 ? -16.371 35.587 4.959 1.00 82.06 243 HIS A C 1
ATOM 1902 O O . HIS A 1 243 ? -15.917 34.846 4.089 1.00 82.06 243 HIS A O 1
ATOM 1908 N N . MET A 1 244 ? -15.637 36.008 5.994 1.00 81.38 244 MET A N 1
ATOM 1909 C CA . MET A 1 244 ? -14.230 35.634 6.173 1.00 81.38 244 MET A CA 1
ATOM 1910 C C . MET A 1 244 ? -14.054 34.126 6.369 1.00 81.38 244 MET A C 1
ATOM 1912 O O . MET A 1 244 ? -13.221 33.523 5.702 1.00 81.38 244 MET A O 1
ATOM 1916 N N . ILE A 1 245 ? -14.876 33.498 7.213 1.00 83.44 245 ILE A N 1
ATOM 1917 C CA . ILE A 1 245 ? -14.843 32.045 7.428 1.00 83.44 245 ILE A CA 1
ATOM 1918 C C . ILE A 1 245 ? -15.241 31.280 6.159 1.00 83.44 245 ILE A C 1
ATOM 1920 O O . ILE A 1 245 ? -14.664 30.238 5.870 1.00 83.44 245 ILE A O 1
ATOM 1924 N N . ALA A 1 246 ? -16.189 31.796 5.369 1.00 79.88 246 ALA A N 1
ATOM 1925 C CA . ALA A 1 246 ? -16.583 31.175 4.104 1.00 79.88 246 ALA A CA 1
ATOM 1926 C C . ALA A 1 246 ? -15.512 31.294 3.004 1.00 79.88 246 ALA A C 1
ATOM 1928 O O . ALA A 1 246 ? -15.453 30.436 2.124 1.00 79.88 246 ALA A O 1
ATOM 1929 N N . ALA A 1 247 ? -14.694 32.350 3.034 1.00 74.94 247 ALA A N 1
ATOM 1930 C CA . ALA A 1 247 ? -13.594 32.561 2.095 1.00 74.94 247 ALA A CA 1
ATOM 1931 C C . ALA A 1 247 ? -12.285 31.878 2.528 1.00 74.94 247 ALA A C 1
ATOM 1933 O O . ALA A 1 247 ? -11.403 31.677 1.691 1.00 74.94 247 ALA A O 1
ATOM 1934 N N . ALA A 1 248 ? -12.153 31.538 3.812 1.00 75.62 248 ALA A N 1
ATOM 1935 C CA . ALA A 1 248 ? -10.942 30.957 4.368 1.00 75.62 248 ALA A CA 1
ATOM 1936 C C . ALA A 1 248 ? -10.641 29.583 3.752 1.00 75.62 248 ALA A C 1
ATOM 1938 O O . ALA A 1 248 ? -11.485 28.687 3.729 1.00 75.62 248 ALA A O 1
ATOM 1939 N N . CYS A 1 249 ? -9.411 29.417 3.268 1.00 69.06 249 CYS A N 1
ATOM 1940 C CA . CYS A 1 249 ? -8.931 28.169 2.670 1.00 69.06 249 CYS A CA 1
ATOM 1941 C C . CYS A 1 249 ? -7.986 27.395 3.600 1.00 69.06 249 CYS A C 1
ATOM 1943 O O . CYS A 1 249 ? -7.765 26.204 3.388 1.00 69.06 249 CYS A O 1
ATOM 1945 N N . ASN A 1 250 ? -7.436 28.062 4.622 1.00 77.19 250 ASN A N 1
ATOM 1946 C CA . ASN A 1 250 ? -6.428 27.516 5.529 1.00 77.19 250 ASN A CA 1
ATOM 1947 C C . ASN A 1 250 ? -6.771 27.799 7.003 1.00 77.19 250 ASN A C 1
ATOM 1949 O O . ASN A 1 250 ? -7.418 28.796 7.325 1.00 77.19 250 ASN A O 1
ATOM 1953 N N . VAL A 1 251 ? -6.247 26.973 7.916 1.00 81.81 251 VAL A N 1
ATOM 1954 C CA . VAL A 1 251 ? -6.463 27.093 9.376 1.00 81.81 251 VAL A CA 1
ATOM 1955 C C . VAL A 1 251 ? -5.990 28.446 9.932 1.00 81.81 251 VAL A C 1
ATOM 1957 O O . VAL A 1 251 ? -6.634 29.017 10.808 1.00 81.81 251 VAL A O 1
ATOM 1960 N N . THR A 1 252 ? -4.914 29.016 9.383 1.00 82.62 252 THR A N 1
ATOM 1961 C CA . THR A 1 252 ? -4.379 30.321 9.814 1.00 82.62 252 THR A CA 1
ATOM 1962 C C . THR A 1 252 ? -5.343 31.478 9.540 1.00 82.62 252 THR A C 1
ATOM 1964 O O . THR A 1 252 ? -5.453 32.395 10.344 1.00 82.62 252 THR A O 1
ATOM 1967 N N . GLU A 1 253 ? -6.087 31.427 8.432 1.00 81.19 253 GLU A N 1
ATOM 1968 C CA . GLU A 1 253 ? -7.068 32.463 8.076 1.00 81.19 253 GLU A CA 1
ATOM 1969 C C . GLU A 1 253 ? -8.305 32.387 8.984 1.00 81.19 253 GLU A C 1
ATOM 1971 O O . GLU A 1 253 ? -8.851 33.415 9.390 1.00 81.19 253 GLU A O 1
ATOM 1976 N N . ILE A 1 254 ? -8.705 31.166 9.363 1.00 83.81 254 ILE A N 1
ATOM 1977 C CA . ILE A 1 254 ? -9.773 30.910 10.340 1.00 83.81 254 ILE A CA 1
ATOM 1978 C C . ILE A 1 254 ? -9.372 31.443 11.722 1.00 83.81 254 ILE A C 1
ATOM 1980 O O . ILE A 1 254 ? -10.187 32.067 12.410 1.00 83.81 254 ILE A O 1
ATOM 1984 N N . GLU A 1 255 ? -8.116 31.234 12.125 1.00 86.38 255 GLU A N 1
ATOM 1985 C CA . GLU A 1 255 ? -7.561 31.764 13.371 1.00 86.38 255 GLU A CA 1
ATOM 1986 C C . GLU A 1 255 ? -7.573 33.296 13.396 1.00 86.38 255 GLU A C 1
ATOM 1988 O O . GLU A 1 255 ? -8.020 33.894 14.379 1.00 86.38 255 GLU A O 1
ATOM 1993 N N . ASP A 1 256 ? -7.127 33.940 12.318 1.00 85.50 256 ASP A N 1
ATOM 1994 C CA . ASP A 1 256 ? -7.088 35.398 12.224 1.00 85.50 256 ASP A CA 1
ATOM 1995 C C . ASP A 1 256 ? -8.497 36.004 12.260 1.00 85.50 256 ASP A C 1
ATOM 1997 O O . ASP A 1 256 ? -8.745 36.933 13.035 1.00 85.50 256 ASP A O 1
ATOM 2001 N N . ALA A 1 257 ? -9.454 35.437 11.517 1.00 87.56 257 ALA A N 1
ATOM 2002 C CA . ALA A 1 257 ? -10.858 35.854 11.561 1.00 87.56 257 ALA A CA 1
ATOM 2003 C C . ALA A 1 257 ? -11.455 35.707 12.975 1.00 87.56 257 ALA A C 1
ATOM 2005 O O . ALA A 1 257 ? -12.133 36.605 13.483 1.00 87.56 257 ALA A O 1
ATOM 2006 N N . SER A 1 258 ? -11.148 34.593 13.645 1.00 88.81 258 SER A N 1
ATOM 2007 C CA . SER A 1 258 ? -11.593 34.295 15.011 1.00 88.81 258 SER A CA 1
ATOM 2008 C C . SER A 1 258 ? -11.016 35.269 16.039 1.00 88.81 258 SER A C 1
ATOM 2010 O O . SER A 1 258 ? -11.730 35.725 16.935 1.00 88.81 258 SER A O 1
ATOM 2012 N N . LYS A 1 259 ? -9.739 35.642 15.900 1.00 89.81 259 LYS A N 1
ATOM 2013 C CA . LYS A 1 259 ? -9.090 36.652 16.749 1.00 89.81 259 LYS A CA 1
ATOM 2014 C C . LYS A 1 259 ? -9.693 38.037 16.546 1.00 89.81 259 LYS A C 1
ATOM 2016 O O . LYS A 1 259 ? -9.896 38.746 17.531 1.00 89.81 259 LYS A O 1
ATOM 2021 N N . GLN A 1 260 ? -10.000 38.416 15.305 1.00 88.06 260 GLN A N 1
ATOM 2022 C CA . GLN A 1 260 ? -10.625 39.704 15.001 1.00 88.06 260 GLN A CA 1
ATOM 2023 C C . GLN A 1 260 ? -12.025 39.811 15.606 1.00 88.06 260 GLN A C 1
ATOM 2025 O O . GLN A 1 260 ? -12.297 40.768 16.331 1.00 88.06 260 GLN A O 1
ATOM 2030 N N . LEU A 1 261 ? -12.879 38.799 15.414 1.00 89.44 261 LEU A N 1
ATOM 2031 C CA . LEU A 1 261 ? -14.199 38.777 16.048 1.00 89.44 261 LEU A CA 1
ATOM 2032 C C . LEU A 1 261 ? -14.082 38.765 17.581 1.00 89.44 261 LEU A C 1
ATOM 2034 O O . LEU A 1 261 ? -14.807 39.481 18.272 1.00 89.44 261 LEU A O 1
ATOM 2038 N N . GLY A 1 262 ? -13.117 38.020 18.126 1.00 89.12 262 GLY A N 1
ATOM 2039 C CA . GLY A 1 262 ? -12.823 38.013 19.557 1.00 89.12 262 GLY A CA 1
ATOM 2040 C C . GLY A 1 262 ? -12.398 39.381 20.110 1.00 89.12 262 GLY A C 1
ATOM 2041 O O . GLY A 1 262 ? -12.756 39.721 21.241 1.00 89.12 262 GLY A O 1
ATOM 2042 N N . ALA A 1 263 ? -11.672 40.188 19.332 1.00 89.06 263 ALA A N 1
ATOM 2043 C CA . ALA A 1 263 ? -11.304 41.553 19.703 1.00 89.06 263 ALA A CA 1
ATOM 2044 C C . ALA A 1 263 ? -12.526 42.483 19.740 1.00 89.06 263 ALA A C 1
ATOM 2046 O O . ALA A 1 263 ? -12.685 43.217 20.714 1.00 89.06 263 ALA A O 1
ATOM 2047 N N . VAL A 1 264 ? -13.427 42.377 18.756 1.00 87.69 264 VAL A N 1
ATOM 2048 C CA . VAL A 1 264 ? -14.696 43.129 18.730 1.00 87.69 264 VAL A CA 1
ATOM 2049 C C . VAL A 1 264 ? -15.594 42.742 19.909 1.00 87.69 264 VAL A C 1
ATOM 2051 O O . VAL A 1 264 ? -16.175 43.595 20.575 1.00 87.69 264 VAL A O 1
ATOM 2054 N N . VAL A 1 265 ? -15.658 41.454 20.263 1.00 88.44 265 VAL A N 1
ATOM 2055 C CA . VAL A 1 265 ? -16.382 41.013 21.468 1.00 88.44 265 VAL A CA 1
ATOM 2056 C C . VAL A 1 265 ? -15.790 41.652 22.730 1.00 88.44 265 VAL A C 1
ATOM 2058 O O . VAL A 1 265 ? -16.534 42.092 23.610 1.00 88.44 265 VAL A O 1
ATOM 2061 N N . ARG A 1 266 ? -14.458 41.747 22.833 1.00 87.88 266 ARG A N 1
ATOM 2062 C CA . ARG A 1 266 ? -13.792 42.409 23.967 1.00 87.88 266 ARG A CA 1
ATOM 2063 C C . ARG A 1 266 ? -14.053 43.918 23.993 1.00 87.88 266 ARG A C 1
ATOM 2065 O O . ARG A 1 266 ? -14.278 44.436 25.090 1.00 87.88 266 ARG A O 1
ATOM 2072 N N . SER A 1 267 ? -14.067 44.610 22.850 1.00 86.69 267 SER A N 1
ATOM 2073 C CA . SER A 1 267 ? -14.397 46.044 22.793 1.00 86.69 267 SER A CA 1
ATOM 2074 C C . SER A 1 267 ? -15.856 46.287 23.170 1.00 86.69 267 SER A C 1
ATOM 2076 O O . SER A 1 267 ? -16.138 47.122 24.027 1.00 86.69 267 SER A O 1
ATOM 2078 N N . PHE A 1 268 ? -16.788 45.460 22.685 1.00 85.69 268 PHE A N 1
ATOM 2079 C CA . PHE A 1 268 ? -18.193 45.529 23.089 1.00 85.69 268 PHE A CA 1
ATOM 2080 C C . PHE A 1 268 ? -18.400 45.354 24.589 1.00 85.69 268 PHE A C 1
ATOM 2082 O O . PHE A 1 268 ? -19.230 46.058 25.153 1.00 85.69 268 PHE A O 1
ATOM 2089 N N . ILE A 1 269 ? -17.660 44.463 25.249 1.00 84.56 269 ILE A N 1
ATOM 2090 C CA . ILE A 1 269 ? -17.759 44.278 26.704 1.00 84.56 269 ILE A CA 1
ATOM 2091 C C . ILE A 1 269 ? -17.128 45.458 27.458 1.00 84.56 269 ILE A C 1
ATOM 2093 O O . ILE A 1 269 ? -17.701 45.931 28.442 1.00 84.56 269 ILE A O 1
ATOM 2097 N N . THR A 1 270 ? -15.975 45.945 26.994 1.00 85.12 270 THR A N 1
ATOM 2098 C CA . THR A 1 270 ? -15.203 47.005 27.664 1.00 85.12 270 THR A CA 1
ATOM 2099 C C . THR A 1 270 ? -15.901 48.361 27.556 1.00 85.12 270 THR A C 1
ATOM 2101 O O . THR A 1 270 ? -16.109 49.030 28.569 1.00 85.12 270 THR A O 1
ATOM 2104 N N . ASP A 1 271 ? -16.360 48.713 26.354 1.00 82.06 271 ASP A N 1
ATOM 2105 C CA . ASP A 1 271 ? -16.972 50.005 26.027 1.00 82.06 271 ASP A CA 1
ATOM 2106 C C . ASP A 1 271 ? -18.491 50.023 26.266 1.00 82.06 271 ASP A C 1
ATOM 2108 O O . ASP A 1 271 ? -19.181 50.977 25.891 1.00 82.06 271 ASP A O 1
ATOM 2112 N N . SER A 1 272 ? -19.052 48.957 26.850 1.00 78.56 272 SER A N 1
ATOM 2113 C CA . SER A 1 272 ? -20.468 48.907 27.217 1.00 78.56 272 SER A CA 1
ATOM 2114 C C . SER A 1 272 ? -20.727 49.761 28.452 1.00 78.56 272 SER A C 1
ATOM 2116 O O . SER A 1 272 ? -20.249 49.460 29.555 1.00 78.56 272 SER A O 1
ATOM 2118 N N . PHE A 1 273 ? -21.570 50.779 28.295 1.00 75.50 273 PHE A N 1
ATOM 2119 C CA . PHE A 1 273 ? -22.207 51.443 29.425 1.00 75.50 273 PHE A CA 1
ATOM 2120 C C . PHE A 1 273 ? -23.352 50.542 29.914 1.00 75.50 273 PHE A C 1
ATOM 2122 O O . PHE A 1 273 ? -24.341 50.346 29.201 1.00 75.50 273 PHE A O 1
ATOM 2129 N N . GLY A 1 274 ? -23.183 49.918 31.084 1.00 74.19 274 GLY A N 1
ATOM 2130 C CA . GLY A 1 274 ? -24.098 48.879 31.571 1.00 74.19 274 GLY A CA 1
ATOM 2131 C C . GLY A 1 274 ? -24.100 47.639 30.669 1.00 74.19 274 GLY A C 1
ATOM 2132 O O . GLY A 1 274 ? -23.034 47.149 30.288 1.00 74.19 274 GLY A O 1
ATOM 2133 N N . ASP A 1 275 ? -25.285 47.147 30.308 1.00 76.38 275 ASP A N 1
ATOM 2134 C CA . ASP A 1 275 ? -25.491 45.952 29.481 1.00 76.38 275 ASP A CA 1
ATOM 2135 C C . ASP A 1 275 ? -25.905 46.240 28.026 1.00 76.38 275 ASP A C 1
ATOM 2137 O O . ASP A 1 275 ? -26.223 45.313 27.282 1.00 76.38 275 ASP A O 1
ATOM 2141 N N . SER A 1 276 ? -25.829 47.503 27.596 1.00 80.44 276 SER A N 1
ATOM 2142 C CA . SER A 1 276 ? -26.289 47.973 26.279 1.00 80.44 276 SER A CA 1
ATOM 2143 C C . SER A 1 276 ? -25.671 47.251 25.072 1.00 80.44 276 SER A C 1
ATOM 2145 O O . SER A 1 276 ? -26.338 47.102 24.049 1.00 80.44 276 SER A O 1
ATOM 2147 N N . LYS A 1 277 ? -24.418 46.783 25.168 1.00 83.56 277 LYS A N 1
ATOM 2148 C CA . LYS A 1 277 ? -23.732 46.047 24.084 1.00 83.56 277 LYS A CA 1
ATOM 2149 C C . LYS A 1 277 ? -23.616 44.536 24.330 1.00 83.56 277 LYS A C 1
ATOM 2151 O O . LYS A 1 277 ? -23.056 43.825 23.497 1.00 83.56 277 LYS A O 1
ATOM 2156 N N . TYR A 1 278 ? -24.141 44.018 25.444 1.00 84.75 278 TYR A N 1
ATOM 2157 C CA . TYR A 1 278 ? -23.978 42.602 25.800 1.00 84.75 278 TYR A CA 1
ATOM 2158 C C . TYR A 1 278 ? -24.712 41.662 24.847 1.00 84.75 278 TYR A C 1
ATOM 2160 O O . TYR A 1 278 ? -24.182 40.601 24.531 1.00 84.75 278 TYR A O 1
ATOM 2168 N N . ASP A 1 279 ? -25.882 42.054 24.346 1.00 84.94 279 ASP A N 1
ATOM 2169 C CA . ASP A 1 279 ? -26.654 41.213 23.428 1.00 84.94 279 ASP A CA 1
ATOM 2170 C C . ASP A 1 279 ? -25.922 41.026 22.091 1.00 84.94 279 ASP A C 1
ATOM 2172 O O . ASP A 1 279 ? -25.811 39.903 21.601 1.00 84.94 279 ASP A O 1
ATOM 2176 N N . ARG A 1 280 ? -25.296 42.093 21.570 1.00 85.25 280 ARG A N 1
ATOM 2177 C CA . ARG A 1 280 ? -24.443 42.024 20.369 1.00 85.25 280 ARG A CA 1
ATOM 2178 C C . ARG A 1 280 ? -23.211 41.147 20.588 1.00 85.25 280 ARG A C 1
ATOM 2180 O O . ARG A 1 280 ? -22.855 40.353 19.722 1.00 85.25 280 ARG A O 1
ATOM 2187 N N . ALA A 1 281 ? -22.573 41.256 21.755 1.00 86.56 281 ALA A N 1
ATOM 2188 C CA . ALA A 1 281 ? -21.443 40.402 22.112 1.00 86.56 281 ALA A CA 1
ATOM 2189 C C . ALA A 1 281 ? -21.853 38.920 22.217 1.00 86.56 281 ALA A C 1
ATOM 2191 O O . ALA A 1 281 ? -21.126 38.052 21.739 1.00 86.56 281 ALA A O 1
ATOM 2192 N N . MET A 1 282 ? -23.022 38.617 22.792 1.00 87.00 282 MET A N 1
ATOM 2193 C CA . MET A 1 282 ? -23.546 37.247 22.871 1.00 87.00 282 MET A CA 1
ATOM 2194 C C . MET A 1 282 ? -23.877 36.671 21.494 1.00 87.00 282 MET A C 1
ATOM 2196 O O . MET A 1 282 ? -23.574 35.506 21.244 1.00 87.00 282 MET A O 1
ATOM 2200 N N . GLU A 1 283 ? -24.451 37.473 20.598 1.00 87.88 283 GLU A N 1
ATOM 2201 C CA . GLU A 1 283 ? -24.717 37.060 19.219 1.00 87.88 283 GLU A CA 1
ATOM 2202 C C . GLU A 1 283 ? -23.415 36.713 18.484 1.00 87.88 283 GLU A C 1
ATOM 2204 O O . GLU A 1 283 ? -23.299 35.630 17.910 1.00 87.88 283 GLU A O 1
ATOM 2209 N N . CYS A 1 284 ? -22.392 37.567 18.600 1.00 87.81 284 CYS A N 1
ATOM 2210 C CA . CYS A 1 284 ? -21.067 37.309 18.036 1.00 87.81 284 CYS A CA 1
ATOM 2211 C C . CYS A 1 284 ? -20.450 36.014 18.588 1.00 87.81 284 CYS A C 1
ATOM 2213 O O . CYS A 1 284 ? -19.940 35.198 17.826 1.00 87.81 284 CYS A O 1
ATOM 2215 N N . LEU A 1 285 ? -20.537 35.784 19.903 1.00 89.25 285 LEU A N 1
ATOM 2216 C CA . LEU A 1 285 ? -20.042 34.561 20.545 1.00 89.25 285 LEU A CA 1
ATOM 2217 C C . LEU A 1 285 ? -20.798 33.308 20.100 1.00 89.25 285 LEU A C 1
ATOM 2219 O O . LEU A 1 285 ? -20.185 32.254 19.933 1.00 89.25 285 LEU A O 1
ATOM 2223 N N . GLY A 1 286 ? -22.117 33.409 19.931 1.00 88.69 286 GLY A N 1
ATOM 2224 C CA . GLY A 1 286 ? -22.953 32.318 19.439 1.00 88.69 286 GLY A CA 1
ATOM 2225 C C . GLY A 1 286 ? -22.586 31.928 18.013 1.00 88.69 286 GLY A C 1
ATOM 2226 O O . GLY A 1 286 ? -22.377 30.748 17.739 1.00 88.69 286 GLY A O 1
ATOM 2227 N N . VAL A 1 287 ? -22.421 32.921 17.136 1.00 89.69 287 VAL A N 1
ATOM 2228 C CA . VAL A 1 287 ? -21.999 32.711 15.746 1.00 89.69 287 VAL A CA 1
ATOM 2229 C C . VAL A 1 287 ? -20.584 32.143 15.682 1.00 89.69 287 VAL A C 1
ATOM 2231 O O . VAL A 1 287 ? -20.367 31.149 15.000 1.00 89.69 287 VAL A O 1
ATOM 2234 N N . MET A 1 288 ? -19.635 32.706 16.435 1.00 88.06 288 MET A N 1
ATOM 2235 C CA . MET A 1 288 ? -18.262 32.197 16.505 1.00 88.06 288 MET A CA 1
ATOM 2236 C C . MET A 1 288 ? -18.226 30.726 16.930 1.00 88.06 288 MET A C 1
ATOM 2238 O O . MET A 1 288 ? -17.505 29.926 16.338 1.00 88.06 288 MET A O 1
ATOM 2242 N N . ARG A 1 289 ? -19.032 30.359 17.934 1.00 89.2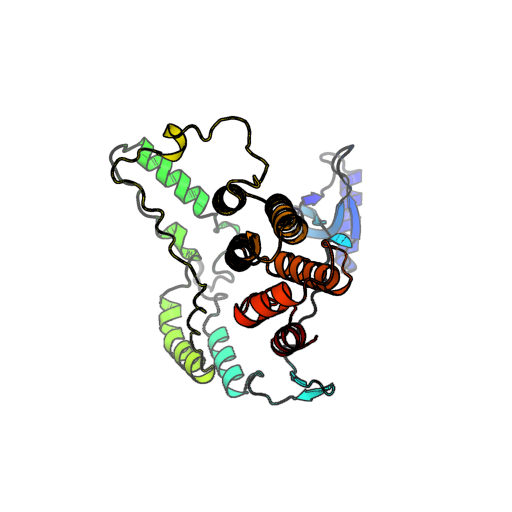5 289 ARG A N 1
ATOM 2243 C CA . ARG A 1 289 ? -19.142 28.979 18.410 1.00 89.25 289 ARG A CA 1
ATOM 2244 C C . ARG A 1 289 ? -19.723 28.051 17.348 1.00 89.25 289 ARG A C 1
ATOM 2246 O O . ARG A 1 289 ? -19.210 26.952 17.180 1.00 89.25 289 ARG A O 1
ATOM 2253 N N . GLU A 1 290 ? -20.794 28.465 16.671 1.00 87.69 290 GLU A N 1
ATOM 2254 C CA . GLU A 1 290 ? -21.451 27.646 15.645 1.00 87.69 290 GLU A CA 1
ATOM 2255 C C . GLU A 1 290 ? -20.537 27.421 14.433 1.00 87.69 290 GLU A C 1
ATOM 2257 O O . GLU A 1 290 ? -20.407 26.286 13.978 1.00 87.69 290 GLU A O 1
ATOM 2262 N N . GLU A 1 291 ? -19.871 28.469 13.943 1.00 86.00 291 GLU A N 1
ATOM 2263 C CA . GLU A 1 291 ? -18.994 28.378 12.769 1.00 86.00 291 GLU A CA 1
ATOM 2264 C C . GLU A 1 291 ? -17.725 27.558 13.067 1.00 86.00 291 GLU A C 1
ATOM 2266 O O . GLU A 1 291 ? -17.370 26.680 12.282 1.00 86.00 291 GLU A O 1
ATOM 2271 N N . LEU A 1 292 ? -17.077 27.754 14.225 1.00 86.25 292 LEU A N 1
ATOM 2272 C CA . LEU A 1 292 ? -15.887 26.975 14.609 1.00 86.25 292 LEU A CA 1
ATOM 2273 C C . LEU A 1 292 ? -16.205 25.509 14.917 1.00 86.25 292 LEU A C 1
ATOM 2275 O O . LEU A 1 292 ? -15.411 24.625 14.602 1.00 86.25 292 LEU A O 1
ATOM 2279 N N . LEU A 1 293 ? -17.385 25.231 15.479 1.00 85.62 293 LEU A N 1
ATOM 2280 C CA . LEU A 1 293 ? -17.872 23.861 15.625 1.00 85.62 293 LEU A CA 1
ATOM 2281 C C . LEU A 1 293 ? -18.138 23.221 14.255 1.00 85.62 293 LEU A C 1
ATOM 2283 O O . LEU A 1 293 ? -17.836 22.047 14.063 1.00 85.62 293 LEU A O 1
ATOM 2287 N N . GLY A 1 294 ? -18.664 23.991 13.297 1.00 81.75 294 GLY A N 1
ATOM 2288 C CA . GLY A 1 294 ? -18.908 23.538 11.927 1.00 81.75 294 GLY A CA 1
ATOM 2289 C C . GLY A 1 294 ? -17.638 23.238 11.124 1.00 81.75 294 GLY A C 1
ATOM 2290 O O . GLY A 1 294 ? -17.659 22.333 10.294 1.00 81.75 294 GLY A O 1
ATOM 2291 N N . MET A 1 295 ? -16.546 23.958 11.388 1.00 80.94 295 MET A N 1
ATOM 2292 C CA . MET A 1 295 ? -15.237 23.745 10.755 1.00 80.94 295 MET A CA 1
ATOM 2293 C C . MET A 1 295 ? -14.371 22.689 11.462 1.00 80.94 295 MET A C 1
ATOM 2295 O O . MET A 1 295 ? -13.231 22.491 11.065 1.00 80.94 295 MET A O 1
ATOM 2299 N N . GLU A 1 296 ? -14.896 22.009 12.487 1.00 80.69 296 GLU A N 1
ATOM 2300 C CA . GLU A 1 296 ? -14.157 21.031 13.306 1.00 80.69 296 GLU A CA 1
ATOM 2301 C C . GLU A 1 296 ? -12.937 21.623 14.053 1.00 80.69 296 GLU A C 1
ATOM 2303 O O . GLU A 1 296 ? -12.041 20.886 14.451 1.00 80.69 296 GLU A O 1
ATOM 2308 N N . GLU A 1 297 ? -12.956 22.929 14.357 1.00 84.44 297 GLU A N 1
ATOM 2309 C CA . GLU A 1 297 ? -11.888 23.658 15.072 1.00 84.44 297 GLU A CA 1
ATOM 2310 C C . GLU A 1 297 ? -12.346 24.151 16.472 1.00 84.44 297 GLU A C 1
ATOM 2312 O O . GLU A 1 297 ? -12.353 25.355 16.764 1.00 84.44 297 GLU A O 1
ATOM 2317 N N . PRO A 1 298 ? -12.766 23.251 17.390 1.00 85.56 298 PRO A N 1
ATOM 2318 C CA . PRO A 1 298 ? -13.323 23.633 18.693 1.00 85.56 298 PRO A CA 1
ATOM 2319 C C . PRO A 1 298 ? -12.281 24.231 19.650 1.00 85.56 298 PRO A C 1
ATOM 2321 O O . PRO A 1 298 ? -12.639 24.954 20.585 1.00 85.56 298 PRO A O 1
ATOM 2324 N N . GLU A 1 299 ? -10.993 23.940 19.445 1.00 86.81 299 GLU A N 1
ATOM 2325 C CA . GLU A 1 299 ? -9.909 24.395 20.320 1.00 86.81 299 GLU A CA 1
ATOM 2326 C C . GLU A 1 299 ? -9.767 25.916 20.315 1.00 86.81 299 GLU A C 1
ATOM 2328 O O . GLU A 1 299 ? -9.593 26.522 21.374 1.00 86.81 299 GLU A O 1
ATOM 2333 N N . MET A 1 300 ? -9.949 26.539 19.150 1.00 87.00 300 MET A N 1
ATOM 2334 C CA . MET A 1 300 ? -9.841 27.987 18.965 1.00 87.00 300 MET A CA 1
ATOM 2335 C C . MET A 1 300 ? -10.896 28.739 19.777 1.00 87.00 300 MET A C 1
ATOM 2337 O O . MET A 1 300 ? -10.597 29.715 20.471 1.00 87.00 300 MET A O 1
ATOM 2341 N N . TYR A 1 301 ? -12.130 28.231 19.768 1.00 89.94 301 TYR A N 1
ATOM 2342 C CA . TYR A 1 301 ? -13.215 28.768 20.584 1.00 89.94 301 TYR A CA 1
ATOM 2343 C C . TYR A 1 301 ? -12.969 28.533 22.080 1.00 89.94 301 TYR A C 1
ATOM 2345 O O . TYR A 1 301 ? -13.111 29.444 22.901 1.00 89.94 301 TYR A O 1
ATOM 2353 N N . ASN A 1 302 ? -12.566 27.313 22.441 1.00 91.25 302 ASN A N 1
ATOM 2354 C CA . ASN A 1 302 ? -12.332 26.920 23.826 1.00 91.25 302 ASN A CA 1
ATOM 2355 C C . ASN A 1 302 ? -11.184 27.710 24.472 1.00 91.25 302 ASN A C 1
ATOM 2357 O O . ASN A 1 302 ? -11.282 28.085 25.643 1.00 91.25 302 ASN A O 1
ATOM 2361 N N . ALA A 1 303 ? -10.112 27.994 23.731 1.00 90.25 303 ALA A N 1
ATOM 2362 C CA . ALA A 1 303 ? -9.027 28.862 24.178 1.00 90.25 303 ALA A CA 1
ATOM 2363 C C . ALA A 1 303 ? -9.534 30.291 24.424 1.00 90.25 303 ALA A C 1
ATOM 2365 O O . ALA A 1 303 ? -9.350 30.841 25.514 1.00 90.25 303 ALA A O 1
ATOM 2366 N N . PHE A 1 304 ? -10.269 30.853 23.460 1.00 91.25 304 PHE A N 1
ATOM 2367 C CA . PHE A 1 304 ? -10.813 32.202 23.566 1.00 91.25 304 PHE A CA 1
ATOM 2368 C C . PHE A 1 304 ? -11.772 32.370 24.756 1.00 91.25 304 PHE A C 1
ATOM 2370 O O . PHE A 1 304 ? -11.646 33.335 25.511 1.00 91.25 304 PHE A O 1
ATOM 2377 N N . ILE A 1 305 ? -12.701 31.433 24.974 1.00 89.94 305 ILE A N 1
ATOM 2378 C CA . ILE A 1 305 ? -13.667 31.497 26.084 1.00 89.94 305 ILE A CA 1
ATOM 2379 C C . ILE A 1 305 ? -12.988 31.366 27.454 1.00 89.94 305 ILE A C 1
ATOM 2381 O O . ILE A 1 305 ? -13.382 32.061 28.398 1.00 89.94 305 ILE A O 1
ATOM 2385 N N . ARG A 1 306 ? -11.943 30.535 27.587 1.00 89.88 306 ARG A N 1
ATOM 2386 C CA . ARG A 1 306 ? -11.147 30.465 28.827 1.00 89.88 306 ARG A CA 1
ATOM 2387 C C . ARG A 1 306 ? -10.463 31.798 29.123 1.00 89.88 306 ARG A C 1
ATOM 2389 O O . ARG A 1 306 ? -10.492 32.256 30.268 1.00 89.88 306 ARG A O 1
ATOM 2396 N N . ASP A 1 307 ? -9.896 32.438 28.107 1.00 89.12 307 ASP A N 1
ATOM 2397 C CA . ASP A 1 307 ? -9.244 33.740 28.256 1.00 89.12 307 ASP A CA 1
ATOM 2398 C C . ASP A 1 307 ? -10.244 34.866 28.528 1.00 89.12 307 ASP A C 1
ATOM 2400 O O . ASP A 1 307 ? -9.996 35.721 29.381 1.00 89.12 307 ASP A O 1
ATOM 2404 N N . LEU A 1 308 ? -11.411 34.837 27.879 1.00 87.25 308 LEU A N 1
ATOM 2405 C CA . LEU A 1 308 ? -12.491 35.783 28.134 1.00 87.25 308 LEU A CA 1
ATOM 2406 C C . LEU A 1 308 ? -12.977 35.684 29.585 1.00 87.25 308 LEU A C 1
ATOM 2408 O O . LEU A 1 308 ? -13.108 36.707 30.254 1.00 87.25 308 LEU A O 1
ATOM 2412 N N . LYS A 1 309 ? -13.164 34.465 30.113 1.00 86.38 309 LYS A N 1
ATOM 2413 C CA . LYS A 1 309 ? -13.530 34.252 31.522 1.00 86.38 309 LYS A CA 1
ATOM 2414 C C . LYS A 1 309 ? -12.494 34.853 32.474 1.00 86.38 309 LYS A C 1
ATOM 2416 O O . LYS A 1 309 ? -12.869 35.560 33.408 1.00 86.38 309 LYS A O 1
ATOM 2421 N N . LYS A 1 310 ? -11.197 34.623 32.230 1.00 86.31 310 LYS A N 1
ATOM 2422 C CA . LYS A 1 310 ? -10.120 35.231 33.033 1.00 86.31 310 LYS A CA 1
ATOM 2423 C C . LYS A 1 310 ? -10.189 36.760 32.997 1.00 86.31 310 LYS A C 1
ATOM 2425 O O . LYS A 1 310 ? -10.061 37.382 34.044 1.00 86.31 310 LYS A O 1
ATOM 2430 N N . GLY A 1 311 ? -10.423 37.352 31.823 1.00 82.81 311 GLY A N 1
ATOM 2431 C CA . GLY A 1 311 ? -10.546 38.804 31.649 1.00 82.81 311 GLY A CA 1
ATOM 2432 C C . GLY A 1 311 ? -11.767 39.420 32.342 1.00 82.81 311 GLY A C 1
ATOM 2433 O O . GLY A 1 311 ? -11.676 40.526 32.872 1.00 82.81 311 GLY A O 1
ATOM 2434 N N . LEU A 1 312 ? -12.891 38.697 32.381 1.00 82.81 312 LEU A N 1
ATOM 2435 C CA . LEU A 1 312 ? -14.109 39.123 33.081 1.00 82.81 312 LEU A CA 1
ATOM 2436 C C . LEU A 1 312 ? -13.942 39.086 34.608 1.00 82.81 312 LEU A C 1
ATOM 2438 O O . LEU A 1 312 ? -14.450 39.969 35.291 1.00 82.81 312 LEU A O 1
ATOM 2442 N N . LEU A 1 313 ? -13.228 38.083 35.138 1.00 79.75 313 LEU A N 1
ATOM 2443 C CA . LEU A 1 313 ? -13.023 37.898 36.582 1.00 79.75 313 LEU A CA 1
ATOM 2444 C C . LEU A 1 313 ? -11.873 38.739 37.153 1.00 79.75 313 LEU A C 1
ATOM 2446 O O . LEU A 1 313 ? -11.908 39.099 38.328 1.00 79.75 313 LEU A O 1
ATOM 2450 N N . SER A 1 314 ? -10.856 39.059 36.347 1.00 79.19 314 SER A N 1
ATOM 2451 C CA . SER A 1 314 ? -9.719 39.892 36.767 1.00 79.19 314 SER A CA 1
ATOM 2452 C C . SER A 1 314 ? -10.008 41.397 36.727 1.00 79.19 314 SER A C 1
ATOM 2454 O O . SER A 1 314 ? -9.192 42.186 37.199 1.00 79.19 314 SER A O 1
ATOM 2456 N N . GLY A 1 315 ? -11.148 41.805 36.159 1.00 71.31 315 GLY A N 1
ATOM 2457 C CA . GLY A 1 315 ? -11.531 43.209 36.000 1.00 71.31 315 GLY A CA 1
ATOM 2458 C C . GLY A 1 315 ? -10.844 43.934 34.836 1.00 71.31 315 GLY A C 1
ATOM 2459 O O . GLY A 1 315 ? -11.025 45.142 34.678 1.00 71.31 315 GLY A O 1
ATOM 2460 N N . ALA A 1 316 ? -10.080 43.217 34.003 1.00 72.88 316 ALA A N 1
ATOM 2461 C CA . ALA A 1 316 ? -9.307 43.784 32.895 1.00 72.88 316 ALA A CA 1
ATOM 2462 C C . ALA A 1 316 ? -10.171 44.365 31.755 1.00 72.88 316 ALA A C 1
ATOM 2464 O O . ALA A 1 316 ? -9.675 45.159 30.961 1.00 72.88 316 ALA A O 1
ATOM 2465 N N . LEU A 1 317 ? -11.457 44.002 31.681 1.00 72.69 317 LEU A N 1
ATOM 2466 C CA . LEU A 1 317 ? -12.417 44.449 30.658 1.00 72.69 317 LEU A CA 1
ATOM 2467 C C . LEU A 1 317 ? -13.324 45.590 31.164 1.00 72.69 317 LEU A C 1
ATOM 2469 O O . LEU A 1 317 ? -14.545 45.568 30.998 1.00 72.69 317 LEU A O 1
ATOM 2473 N N . GLY A 1 318 ? -12.728 46.583 31.829 1.00 65.81 318 GLY A N 1
ATOM 2474 C CA . GLY A 1 318 ? -13.444 47.775 32.296 1.00 65.81 318 GLY A CA 1
ATOM 2475 C C . GLY A 1 318 ? -14.267 47.574 33.576 1.00 65.81 318 GLY A C 1
ATOM 2476 O O . GLY A 1 318 ? -15.331 48.177 33.706 1.00 65.81 318 GLY A O 1
ATOM 2477 N N . GLY A 1 319 ? -13.795 46.740 34.513 1.00 72.88 319 GLY A N 1
ATOM 2478 C CA . GLY A 1 319 ? -14.406 46.540 35.838 1.00 72.88 319 GLY A CA 1
ATOM 2479 C C . GLY A 1 319 ? -14.978 45.138 36.078 1.00 72.88 319 GLY A C 1
ATOM 2480 O O . GLY A 1 319 ? -14.728 44.211 35.311 1.00 72.88 319 GLY A O 1
ATOM 2481 N N . ASP A 1 320 ? -15.737 44.971 37.168 1.00 70.31 320 ASP A N 1
ATOM 2482 C CA . ASP A 1 320 ? -16.323 43.679 37.562 1.00 70.31 320 ASP A CA 1
ATOM 2483 C C . ASP A 1 320 ? -17.540 43.349 36.677 1.00 70.31 320 ASP A C 1
ATOM 2485 O O . ASP A 1 320 ? -18.654 43.815 36.907 1.00 70.31 320 ASP A O 1
ATOM 2489 N N . ARG A 1 321 ? -17.322 42.569 35.612 1.00 75.94 321 ARG A N 1
ATOM 2490 C CA . ARG A 1 321 ? -18.324 42.251 34.573 1.00 75.94 321 ARG A CA 1
ATOM 2491 C C . ARG A 1 321 ? -18.997 40.887 34.800 1.00 75.94 321 ARG A C 1
ATOM 2493 O O . ARG A 1 321 ? -19.389 40.209 33.847 1.00 75.94 321 ARG A O 1
ATOM 2500 N N . ARG A 1 322 ? -19.162 40.474 36.063 1.00 78.69 322 ARG A N 1
ATOM 2501 C CA . ARG A 1 322 ? -19.793 39.191 36.459 1.00 78.69 322 ARG A CA 1
ATOM 2502 C C . ARG A 1 322 ? -21.200 39.000 35.901 1.00 78.69 322 ARG A C 1
ATOM 2504 O O . ARG A 1 322 ? -21.588 37.871 35.607 1.00 78.69 322 ARG A O 1
ATOM 2511 N N . ASP A 1 323 ? -21.932 40.088 35.691 1.00 81.25 323 ASP A N 1
ATOM 2512 C CA . ASP A 1 323 ? -23.276 40.053 35.111 1.00 81.25 323 ASP A CA 1
ATOM 2513 C C . ASP A 1 323 ? -23.267 39.499 33.677 1.00 81.25 323 ASP A C 1
ATOM 2515 O O . ASP A 1 323 ? -24.154 38.733 33.296 1.00 81.25 323 ASP A O 1
ATOM 2519 N N . PHE A 1 324 ? -22.228 39.809 32.891 1.00 82.69 324 PHE A N 1
ATOM 2520 C CA . PHE A 1 324 ? -22.057 39.248 31.550 1.00 82.69 324 PHE A CA 1
ATOM 2521 C C . PHE A 1 324 ? -21.739 37.750 31.606 1.00 82.69 324 PHE A C 1
ATOM 2523 O O . PHE A 1 324 ? -22.325 36.963 30.864 1.00 82.69 324 PHE A O 1
ATOM 2530 N N . TRP A 1 325 ? -20.877 37.331 32.541 1.00 84.75 325 TRP A N 1
ATOM 2531 C CA . TRP A 1 325 ? -20.597 35.911 32.777 1.00 84.75 325 TRP A CA 1
ATOM 2532 C C . TRP A 1 325 ? -21.868 35.137 33.160 1.00 84.75 325 TRP A C 1
ATOM 2534 O O . TRP A 1 325 ? -22.106 34.038 32.658 1.00 84.75 325 TRP A O 1
ATOM 2544 N N . PHE A 1 326 ? -22.738 35.727 33.983 1.00 83.31 326 PHE A N 1
ATOM 2545 C CA . PHE A 1 326 ? -24.029 35.133 34.326 1.00 83.31 326 PHE A CA 1
ATOM 2546 C C . PHE A 1 326 ? -24.943 34.969 33.096 1.00 83.31 326 PHE A C 1
ATOM 2548 O O . PHE A 1 326 ? -25.506 33.888 32.897 1.00 83.31 326 PHE A O 1
ATOM 2555 N N . LYS A 1 327 ? -25.036 35.988 32.226 1.00 83.31 327 LYS A N 1
ATOM 2556 C CA . LYS A 1 327 ? -25.787 35.903 30.955 1.00 83.31 327 LYS A CA 1
ATOM 2557 C C . LYS A 1 327 ? -25.214 34.827 30.013 1.00 83.31 327 LYS A C 1
ATOM 2559 O O . LYS A 1 327 ? -25.978 34.074 29.401 1.00 83.31 327 LYS A O 1
ATOM 2564 N N . LEU A 1 328 ? -23.888 34.685 29.952 1.00 84.62 328 LEU A N 1
ATOM 2565 C CA . LEU A 1 328 ? -23.207 33.664 29.146 1.00 84.62 328 LEU A CA 1
ATOM 2566 C C . LEU A 1 328 ? -23.531 32.237 29.623 1.00 84.62 328 LEU A C 1
ATOM 2568 O O . LEU A 1 328 ? -23.813 31.353 28.809 1.00 84.62 328 LEU A O 1
ATOM 2572 N N . ARG A 1 329 ? -23.557 32.026 30.949 1.00 83.50 329 ARG A N 1
ATOM 2573 C CA . ARG A 1 329 ? -23.961 30.749 31.563 1.00 83.50 329 ARG A CA 1
ATOM 2574 C C . ARG A 1 329 ? -25.400 30.381 31.212 1.00 83.50 329 ARG A C 1
ATOM 2576 O O . ARG A 1 329 ? -25.662 29.229 30.874 1.00 83.50 329 ARG A O 1
ATOM 2583 N N . TRP A 1 330 ? -26.320 31.346 31.279 1.00 80.75 330 TRP A N 1
ATOM 2584 C CA . TRP A 1 330 ? -27.731 31.116 30.952 1.00 80.75 330 TRP A CA 1
ATOM 2585 C C . TRP A 1 330 ? -27.928 30.742 29.478 1.00 80.75 330 TRP A C 1
ATOM 2587 O O . TRP A 1 330 ? -28.722 29.860 29.156 1.00 80.75 330 TRP A O 1
ATOM 2597 N N . SER A 1 331 ? -27.134 31.350 28.595 1.00 79.06 331 SER A N 1
ATOM 2598 C CA . SER A 1 331 ? -27.185 31.132 27.144 1.00 79.06 331 SER A CA 1
ATOM 2599 C C . SER A 1 331 ? -26.427 29.882 26.671 1.00 79.06 331 SER A C 1
ATOM 2601 O O . SER A 1 331 ? -26.372 29.616 25.474 1.00 79.06 331 SER A O 1
ATOM 2603 N N . ARG A 1 332 ? -25.845 29.090 27.589 1.00 81.50 332 ARG A N 1
ATOM 2604 C CA . ARG A 1 332 ? -25.083 27.856 27.298 1.00 81.50 332 ARG A CA 1
ATOM 2605 C C . ARG A 1 332 ? -23.953 28.046 26.270 1.00 81.50 332 ARG A C 1
ATOM 2607 O O . ARG A 1 332 ? -23.662 27.140 25.489 1.00 81.50 332 ARG A O 1
ATOM 2614 N N . LEU A 1 333 ? -23.293 29.205 26.296 1.00 84.12 333 LEU A N 1
ATOM 2615 C CA . LEU A 1 333 ? -22.124 29.537 25.466 1.00 84.12 333 LEU A CA 1
ATOM 2616 C C . LEU A 1 333 ? -20.806 29.194 26.194 1.00 84.12 333 LEU A C 1
ATOM 2618 O O . LEU A 1 333 ? -19.886 30.003 26.270 1.00 84.12 333 LEU A O 1
ATOM 2622 N N . GLY A 1 334 ? -20.765 28.012 26.818 1.00 84.62 334 GLY A N 1
ATOM 2623 C CA . GLY A 1 334 ? -19.575 27.477 27.489 1.00 84.62 334 GLY A CA 1
ATOM 2624 C C . GLY A 1 334 ? -18.654 26.723 26.528 1.00 84.62 334 GLY A C 1
ATOM 2625 O O . GLY A 1 334 ? -18.820 26.804 25.314 1.00 84.62 334 GLY A O 1
ATOM 2626 N N . LEU A 1 335 ? -17.699 25.969 27.078 1.00 88.56 335 LEU A N 1
ATOM 2627 C CA . LEU A 1 335 ? -16.772 25.157 26.283 1.00 88.56 335 LEU A CA 1
ATOM 2628 C C . LEU A 1 335 ? -17.518 24.158 25.382 1.00 88.56 335 LEU A C 1
ATOM 2630 O O . LEU A 1 335 ? -18.565 23.626 25.755 1.00 88.56 335 LEU A O 1
ATOM 2634 N N . ILE A 1 336 ? -16.954 23.903 24.204 1.00 87.12 336 ILE A N 1
ATOM 2635 C CA . ILE A 1 336 ? -17.355 22.826 23.300 1.00 87.12 336 ILE A CA 1
ATOM 2636 C C . ILE A 1 336 ? -16.732 21.534 23.828 1.00 87.12 336 ILE A C 1
ATOM 2638 O O . ILE A 1 336 ? -15.506 21.425 23.887 1.00 87.12 336 ILE A O 1
ATOM 2642 N N . ASP A 1 337 ? -17.561 20.572 24.220 1.00 86.44 337 ASP A N 1
ATOM 2643 C CA . ASP A 1 337 ? -17.129 19.286 24.770 1.00 86.44 337 ASP A CA 1
ATOM 2644 C C . ASP A 1 337 ? -16.934 18.207 23.689 1.00 86.44 337 ASP A C 1
ATOM 2646 O O . ASP A 1 337 ? -17.276 18.380 22.515 1.00 86.44 337 ASP A O 1
ATOM 2650 N N . ASN A 1 338 ? -16.398 17.065 24.110 1.00 84.56 338 ASN A N 1
ATOM 2651 C CA . ASN A 1 338 ? -16.200 15.876 23.285 1.00 84.56 338 ASN A CA 1
ATOM 2652 C C . ASN A 1 338 ? -17.503 15.219 22.780 1.00 84.56 338 ASN A C 1
ATOM 2654 O O . ASN A 1 338 ? -17.454 14.353 21.908 1.00 84.56 338 ASN A O 1
ATOM 2658 N N . THR A 1 339 ? -18.670 15.610 23.308 1.00 81.06 339 THR A N 1
ATOM 2659 C CA . THR A 1 339 ? -19.976 15.156 22.800 1.00 81.06 339 THR A CA 1
ATOM 2660 C C . THR A 1 339 ? -20.424 15.976 21.592 1.00 81.06 339 THR A C 1
ATOM 2662 O O . THR A 1 339 ? -21.148 15.473 20.733 1.00 81.06 339 THR A O 1
ATOM 2665 N N . GLN A 1 340 ? -19.978 17.234 21.522 1.00 78.12 340 GLN A N 1
ATOM 2666 C CA . GLN A 1 340 ? -20.290 18.191 20.465 1.00 78.12 340 GLN A CA 1
ATOM 2667 C C . GLN A 1 340 ? -19.273 18.173 19.319 1.00 78.12 340 GLN A C 1
ATOM 2669 O O . GLN A 1 340 ? -19.655 18.441 18.183 1.00 78.12 340 GLN A O 1
ATOM 2674 N N . SER A 1 341 ? -18.005 17.851 19.591 1.00 76.50 341 SER A N 1
ATOM 2675 C CA . SER A 1 341 ? -16.973 17.657 18.566 1.00 76.50 341 SER A CA 1
ATOM 2676 C C . SER A 1 341 ? -15.982 16.571 18.986 1.00 76.50 341 SER A C 1
ATOM 2678 O O . SER A 1 341 ? -15.409 16.651 20.070 1.00 76.50 341 SER A O 1
ATOM 2680 N N . GLU A 1 342 ? -15.738 15.583 18.115 1.00 70.31 342 GLU A N 1
ATOM 2681 C CA . GLU A 1 342 ? -14.769 14.498 18.365 1.00 70.31 342 GLU A CA 1
ATOM 2682 C C . GLU A 1 342 ? -13.320 15.025 18.470 1.00 70.31 342 GLU A C 1
ATOM 2684 O O . GLU A 1 342 ? -12.479 14.381 19.092 1.00 70.31 342 GLU A O 1
ATOM 2689 N N . VAL A 1 343 ? -13.042 16.207 17.904 1.00 78.50 343 VAL A N 1
ATOM 2690 C CA . VAL A 1 343 ? -11.725 16.873 17.939 1.00 78.50 343 VAL A CA 1
ATOM 2691 C C . VAL A 1 343 ? -11.517 17.648 19.248 1.00 78.50 343 VAL A C 1
ATOM 2693 O O . VAL A 1 343 ? -10.414 18.094 19.551 1.00 78.50 343 VAL A O 1
ATOM 2696 N N . SER A 1 344 ? -12.564 17.821 20.063 1.00 80.38 344 SER A N 1
ATOM 2697 C CA . SER A 1 344 ? -12.435 18.542 21.327 1.00 80.38 344 SER A CA 1
ATOM 2698 C C . SER A 1 344 ? -11.751 17.691 22.396 1.00 80.38 344 SER A C 1
ATOM 2700 O O . SER A 1 344 ? -12.234 16.628 22.781 1.00 80.38 344 SER A O 1
ATOM 2702 N N . ASN A 1 345 ? -10.673 18.230 22.962 1.00 81.44 345 ASN A N 1
ATOM 2703 C CA . ASN A 1 345 ? -9.963 17.656 24.105 1.00 81.44 345 ASN A CA 1
ATOM 2704 C C . ASN A 1 345 ? -10.674 17.873 25.461 1.00 81.44 345 ASN A C 1
ATOM 2706 O O . ASN A 1 345 ? -10.164 17.450 26.496 1.00 81.44 345 ASN A O 1
ATOM 2710 N N . VAL A 1 346 ? -11.834 18.543 25.477 1.00 83.88 346 VAL A N 1
ATOM 2711 C CA . VAL A 1 346 ? -12.574 18.897 26.701 1.00 83.88 346 VAL A CA 1
ATOM 2712 C C . VAL A 1 346 ? -13.620 17.833 27.022 1.00 83.88 346 VAL A C 1
ATOM 2714 O O . VAL A 1 346 ? -14.473 17.516 26.190 1.00 83.88 346 VAL A O 1
ATOM 2717 N N . THR A 1 347 ? -13.598 17.298 28.243 1.00 85.38 347 THR A N 1
ATOM 2718 C CA . THR A 1 347 ? -14.617 16.337 28.694 1.00 85.38 347 THR A CA 1
ATOM 2719 C C . THR A 1 347 ? -15.935 17.038 29.025 1.00 85.38 347 THR A C 1
ATOM 2721 O O . THR A 1 347 ? -15.968 18.223 29.365 1.00 85.38 347 THR A O 1
ATOM 2724 N N . HIS A 1 348 ? -17.046 16.301 28.957 1.00 83.00 348 HIS A N 1
ATOM 2725 C CA . HIS A 1 348 ? -18.356 16.830 29.345 1.00 83.00 348 HIS A CA 1
ATOM 2726 C C . HIS A 1 348 ? -18.364 17.381 30.784 1.00 83.00 348 HIS A C 1
ATOM 2728 O O . HIS A 1 348 ? -18.910 18.456 31.034 1.00 83.00 348 HIS A O 1
ATOM 2734 N N . ASP A 1 349 ? -17.693 16.687 31.707 1.00 81.88 349 ASP A N 1
ATOM 2735 C CA . ASP A 1 349 ? -17.585 17.100 33.108 1.00 81.88 349 ASP A CA 1
ATOM 2736 C C . ASP A 1 349 ? -16.775 18.400 33.252 1.00 81.88 349 ASP A C 1
ATOM 2738 O O . ASP A 1 349 ? -17.212 19.323 33.939 1.00 81.88 349 ASP A O 1
ATOM 2742 N N . GLU A 1 350 ? -15.659 18.541 32.524 1.00 84.00 350 GLU A N 1
ATOM 2743 C CA . GLU A 1 350 ? -14.853 19.771 32.519 1.00 84.00 350 GLU A CA 1
ATOM 2744 C C . GLU A 1 350 ? -15.653 20.969 31.976 1.00 84.00 350 GLU A C 1
ATOM 2746 O O . GLU A 1 350 ? -15.597 22.071 32.528 1.00 84.00 350 GLU A O 1
ATOM 2751 N N . ALA A 1 351 ? -16.450 20.769 30.921 1.00 83.75 351 ALA A N 1
ATOM 2752 C CA . ALA A 1 351 ? -17.310 21.817 30.376 1.00 83.75 351 ALA A CA 1
ATOM 2753 C C . ALA A 1 351 ? -18.396 22.257 31.378 1.00 83.75 351 ALA A C 1
ATOM 2755 O O . ALA A 1 351 ? -18.690 23.454 31.493 1.00 83.75 351 ALA A O 1
ATOM 2756 N N . GLN A 1 352 ? -18.963 21.319 32.146 1.00 81.62 352 GLN A N 1
ATOM 2757 C CA . GLN A 1 352 ? -19.922 21.630 33.208 1.00 81.62 352 GLN A CA 1
ATOM 2758 C C . GLN A 1 352 ? -19.265 22.365 34.384 1.00 81.62 352 GLN A C 1
ATOM 2760 O O . GLN A 1 352 ? -19.800 23.377 34.847 1.00 81.62 352 GLN A O 1
ATOM 2765 N N . GLU A 1 353 ? -18.093 21.919 34.840 1.00 83.75 353 GLU A N 1
ATOM 2766 C CA . GLU A 1 353 ? -17.311 22.588 35.889 1.00 83.75 353 GLU A CA 1
ATOM 2767 C C . GLU A 1 353 ? -16.896 24.006 35.484 1.00 83.75 353 GLU A C 1
ATOM 2769 O O . GLU A 1 353 ? -16.954 24.953 36.278 1.00 83.75 353 GLU A O 1
ATOM 2774 N N . PHE A 1 354 ? -16.534 24.199 34.216 1.00 84.81 354 PHE A N 1
ATOM 2775 C CA . PHE A 1 354 ? -16.182 25.507 33.684 1.00 84.81 354 PHE A CA 1
ATOM 2776 C C . PHE A 1 354 ? -17.352 26.496 33.748 1.00 84.81 354 PHE A C 1
ATOM 2778 O O . PHE A 1 354 ? -17.148 27.672 34.062 1.00 84.81 354 PHE A O 1
ATOM 2785 N N . ILE A 1 355 ? -18.579 26.037 33.492 1.00 80.25 355 ILE A N 1
ATOM 2786 C CA . ILE A 1 355 ? -19.783 26.865 33.613 1.00 80.25 355 ILE A CA 1
ATOM 2787 C C . ILE A 1 355 ? -20.111 27.109 35.088 1.00 80.25 355 ILE A C 1
ATOM 2789 O O . ILE A 1 355 ? -20.486 28.224 35.442 1.00 80.25 355 ILE A O 1
ATOM 2793 N N . THR A 1 356 ? -19.983 26.108 35.964 1.00 76.75 356 THR A N 1
ATOM 2794 C CA . THR A 1 356 ? -20.387 26.227 37.375 1.00 76.75 356 THR A CA 1
ATOM 2795 C C . THR A 1 356 ? -19.426 27.052 38.227 1.00 76.75 356 THR A C 1
ATOM 2797 O O . THR A 1 356 ? -19.900 27.757 39.126 1.00 76.75 356 THR A O 1
ATOM 2800 N N . SER A 1 357 ? -18.129 27.034 37.910 1.00 70.62 357 SER A N 1
ATOM 2801 C CA . SER A 1 357 ? -17.084 27.788 38.612 1.00 70.62 357 SER A CA 1
ATOM 2802 C C . SER A 1 357 ? -17.311 29.306 38.542 1.00 70.62 357 SER A C 1
ATOM 2804 O O . SER A 1 357 ? -17.530 29.874 37.464 1.00 70.62 357 SER A O 1
ATOM 2806 N N . ARG A 1 358 ? -17.301 29.932 39.728 1.00 58.66 358 ARG A N 1
ATOM 2807 C CA . ARG A 1 358 ? -17.554 31.362 39.958 1.00 58.66 358 ARG A CA 1
ATOM 2808 C C . ARG A 1 358 ? -16.348 32.229 39.654 1.00 58.66 358 ARG A C 1
ATOM 2810 O O . ARG A 1 358 ? -15.223 31.787 39.967 1.00 58.66 358 ARG A O 1
#

InterPro domains:
  IPR006164 Ku70/Ku80, DNA-binding domain [PF02735] (6-92)
  IPR014893 Ku, C-terminal [PF08785] (236-355)
  IPR016194 SPOC-like, C-terminal domain superfamily [G3DSA:2.40.290.10] (1-84)
  IPR016194 SPOC-like, C-terminal domain superfamily [SSF100939] (3-199)
  IPR024193 Ku80 [cd00873] (1-198)
  IPR036494 Ku, C-terminal domain superfamily [G3DSA:1.25.40.240] (208-358)
  IPR036494 Ku, C-terminal domain superfamily [SSF101420] (195-355)

Radius of gyration: 33.63 Å; chains: 1; bounding box: 70×81×76 Å

pLDDT: mean 83.69, std 11.64, range [42.72, 96.75]

Secondary structure (DSSP, 8-state):
----EEE-PPTT-HHHHHHHHHHHHHHHHTT--EEEEE--STTSPPEEEEEEEEEETTEEEEEEEEPPPTTT--------SS-EE-TT--EESS-TTSPPHHHHHHHHHHHHHS--TT-EE-TTSSEES-SS-GGG---HHHHHHHHHHHHHHH-TTSPPPPPPHHHHTTTS--HHHHHHHHHHHHHHHHHTT---PPPP------------TT---HHHHTT--SS-TT---SSSHHHHHHHHHHH--SHHHHHHHHHHHHHHHHHHHHS-STTTTHHHHHHHHHHHHHHHHHTT-HHHHHHHHHHHHHHHHTTTTTS--HHHHHHHHHTT--PPPTTT-TT----HHHHHHHHH--

Sequence (358 aa):
MGEVCVTYARRNDVKSEVALSSLIWALLELESYAVARIVTKDGKDPLLVLLMPHIEPNFECLYDVPLPFAEDVRAYKFPPLDKVMTVTGETLTKHRLLPSDELSEAMSAYVDSMDLSTYQLDDNGEPTEEYAPIDETYNPTIHRVNNAVRTRATYPERPVPETPAALLKYASPPEDLLQKVRSKIDTLINVAEVKKVPPKAKGRRNRETVKPLSGLDVDALLGNSGEDKGKVSEDNPVPDFKHMIAAACNVTEIEDASKQLGAVVRSFITDSFGDSKYDRAMECLGVMREELLGMEEPEMYNAFIRDLKKGLLSGALGGDRRDFWFKLRWSRLGLIDNTQSEVSNVTHDEAQEFITSR

Foldseek 3Di:
DDDKDKDAFDPPDVVRRVVVVVVLVVCVVVVHWDWDWDDPDPPDDIFIFIWHWDDDPVDTITITHTDDDPVRDDPDDDDDQQWDQDPVRDTDNDDPSHDDPQLVVLVVVLCVLLDPQQVDADPVRGRHRDPDDPVLDDDQVVVLVVQQVVCCVVPVVDDRDDRDVSSCPPVDRDPVSCVVSVVSVVSNCVSNVDDDDDPPPPPPPPPPPVCPPPNDDVCVVVPPVDDDLQAQDLVHNLVSLVVQLVPDPDPVSNLSSLVRLLVSLLCLQQVDPPCPSLVVSLVSLVSNCVSCLVVLNQVSSQVSQVVVVVCCPVQVSNGNNVVSLVVCLVVLSFGDACVSHVSDPHHPVNRVCRSVPD

Organism: NCBI:txid1649127